Protein AF-A0A8J8JSD9-F1 (afdb_monomer)

pLDDT: mean 93.35, std 6.93, range [60.25, 98.94]

Secondary structure (DSSP, 8-state):
-----STT-EEEEES-EE-S-----TTS-SSS---SEE--S--SSEEEEES-EEE--SSEEEE--S-SSEEEEES-EEES-SSEEEEE-TT-EEES-EEE-STTS--SS--EEEEE-STT-EEEEEEEEETT-SS-SEEE-TT-TT-EEEEEEEEE-TT--S-SEEEE--S------EEEEEEEEEE----SS-SEEEESS-EEEEEEEEE-TTS-SEEESS--EEEEEEE-

Mean predicted aligned error: 3.93 Å

Radius of gyration: 16.69 Å; Cα contacts (8 Å, |Δi|>4): 791; chains: 1; bounding box: 47×37×49 Å

Structure (mmCIF, N/CA/C/O backbone):
data_AF-A0A8J8JSD9-F1
#
_entry.id   AF-A0A8J8JSD9-F1
#
loop_
_atom_site.group_PDB
_atom_site.id
_atom_site.type_symbol
_atom_site.label_atom_id
_atom_site.label_alt_id
_atom_site.label_comp_id
_atom_site.label_asym_id
_atom_site.label_entity_id
_atom_site.label_seq_id
_atom_site.pdbx_PDB_ins_code
_atom_site.Cartn_x
_atom_site.Cartn_y
_atom_site.Cartn_z
_atom_site.occupancy
_atom_site.B_iso_or_equiv
_atom_site.auth_seq_id
_atom_site.auth_comp_id
_atom_site.auth_asym_id
_atom_site.auth_atom_id
_atom_site.pdbx_PDB_model_num
ATOM 1 N N . MET A 1 1 ? 14.934 -2.900 -12.147 1.00 85.81 1 MET A N 1
ATOM 2 C CA . MET A 1 1 ? 14.605 -1.579 -12.731 1.00 85.81 1 MET A CA 1
ATOM 3 C C . MET A 1 1 ? 14.118 -1.766 -14.159 1.00 85.81 1 MET A C 1
ATOM 5 O O . MET A 1 1 ? 14.796 -2.455 -14.914 1.00 85.81 1 MET A O 1
ATOM 9 N N . ILE A 1 2 ? 12.979 -1.171 -14.518 1.00 88.94 2 ILE A N 1
ATOM 10 C CA . ILE A 1 2 ? 12.401 -1.183 -15.871 1.00 88.94 2 ILE A CA 1
ATOM 11 C C . ILE A 1 2 ? 12.108 0.258 -16.292 1.00 88.94 2 ILE A C 1
ATOM 13 O O . ILE A 1 2 ? 11.547 1.021 -15.516 1.00 88.94 2 ILE A O 1
ATOM 17 N N . ASN A 1 3 ? 12.486 0.628 -17.517 1.00 89.94 3 ASN A N 1
ATOM 18 C CA . ASN A 1 3 ? 12.198 1.941 -18.092 1.00 89.94 3 ASN A CA 1
ATOM 19 C C . ASN A 1 3 ? 11.692 1.780 -19.533 1.00 89.94 3 ASN A C 1
ATOM 21 O O . ASN A 1 3 ? 12.482 1.621 -20.470 1.00 89.94 3 ASN A O 1
ATOM 25 N N . THR A 1 4 ? 10.370 1.830 -19.696 1.00 91.75 4 THR A N 1
ATOM 26 C CA . THR A 1 4 ? 9.688 1.770 -20.995 1.00 91.75 4 THR A CA 1
ATOM 27 C C . THR A 1 4 ? 9.546 3.173 -21.576 1.00 91.75 4 THR A C 1
ATOM 29 O O . THR A 1 4 ? 8.631 3.924 -21.246 1.00 91.75 4 THR A O 1
ATOM 32 N N . ARG A 1 5 ? 10.504 3.551 -22.425 1.00 91.50 5 ARG A N 1
ATOM 33 C CA . ARG A 1 5 ? 10.640 4.929 -22.933 1.00 91.50 5 ARG A CA 1
ATOM 34 C C . ARG A 1 5 ? 9.687 5.303 -24.059 1.00 91.50 5 ARG A C 1
ATOM 36 O O . ARG A 1 5 ? 9.453 6.485 -24.260 1.00 91.50 5 ARG A O 1
ATOM 43 N N . ASP A 1 6 ? 9.227 4.330 -24.837 1.00 93.88 6 ASP A N 1
ATOM 44 C CA . ASP A 1 6 ? 8.287 4.583 -25.927 1.00 93.88 6 ASP A CA 1
ATOM 45 C C . ASP A 1 6 ? 6.860 4.597 -25.348 1.00 93.88 6 ASP A C 1
ATOM 47 O O . ASP A 1 6 ? 6.466 3.587 -24.759 1.00 93.88 6 ASP A O 1
ATOM 51 N N . PRO A 1 7 ? 6.082 5.690 -25.505 1.00 94.50 7 PRO A N 1
ATOM 52 C CA . PRO A 1 7 ? 4.716 5.792 -24.980 1.00 94.50 7 PRO A CA 1
ATOM 53 C C . PRO A 1 7 ? 3.756 4.703 -25.468 1.00 94.50 7 PRO A C 1
ATOM 55 O O . PRO A 1 7 ? 2.737 4.444 -24.839 1.00 94.50 7 PRO A O 1
ATOM 58 N N . SER A 1 8 ? 4.053 4.078 -26.609 1.00 94.94 8 SER A N 1
ATOM 59 C CA . SER A 1 8 ? 3.249 2.995 -27.181 1.00 94.94 8 SER A CA 1
ATOM 60 C C . SER A 1 8 ? 3.754 1.598 -26.815 1.00 94.94 8 SER A C 1
ATOM 62 O O . SER A 1 8 ? 3.100 0.603 -27.137 1.00 94.94 8 SER A O 1
ATOM 64 N N . ALA A 1 9 ? 4.921 1.503 -26.173 1.00 96.50 9 ALA A N 1
ATOM 65 C CA . ALA A 1 9 ? 5.509 0.227 -25.810 1.00 96.50 9 ALA A CA 1
ATOM 66 C C . ALA A 1 9 ? 4.914 -0.329 -24.516 1.00 96.50 9 ALA A C 1
ATOM 68 O O . ALA A 1 9 ? 4.529 0.394 -23.597 1.00 96.50 9 ALA A O 1
ATOM 69 N N . LEU A 1 10 ? 4.913 -1.658 -24.456 1.00 96.81 10 LEU A N 1
ATOM 70 C CA . LEU A 1 10 ? 4.510 -2.437 -23.301 1.00 96.81 10 LEU A CA 1
ATOM 71 C C . LEU A 1 10 ? 5.680 -3.322 -22.874 1.00 96.81 10 LEU A C 1
ATOM 73 O O . LEU A 1 10 ? 6.182 -4.118 -23.672 1.00 96.81 10 LEU A O 1
ATOM 77 N N . SER A 1 11 ? 6.080 -3.210 -21.612 1.00 96.56 11 SER A N 1
ATOM 78 C CA . SER A 1 11 ? 7.004 -4.142 -20.968 1.00 96.56 11 SER A CA 1
ATOM 79 C C . SER A 1 11 ? 6.228 -5.080 -20.058 1.00 96.56 11 SER A C 1
ATOM 81 O O . SER A 1 11 ? 5.554 -4.638 -19.133 1.00 96.56 11 SER A O 1
ATOM 83 N N . LEU A 1 12 ? 6.349 -6.383 -20.303 1.00 97.50 12 LEU A N 1
ATOM 84 C CA . LEU A 1 12 ? 5.781 -7.418 -19.445 1.00 97.50 12 LEU A CA 1
ATOM 85 C C . LEU A 1 12 ? 6.896 -8.095 -18.647 1.00 97.50 12 LEU A C 1
ATOM 87 O O . LEU A 1 12 ? 7.799 -8.708 -19.218 1.00 97.50 12 LEU A O 1
ATOM 91 N N . ILE A 1 13 ? 6.791 -8.017 -17.328 1.00 97.50 13 ILE A N 1
ATOM 92 C CA . ILE A 1 13 ? 7.645 -8.688 -16.360 1.00 97.50 13 ILE A CA 1
ATOM 93 C C . ILE A 1 13 ? 6.756 -9.700 -15.661 1.00 97.50 13 ILE A C 1
ATOM 95 O O . ILE A 1 13 ? 5.793 -9.329 -14.998 1.00 97.50 13 ILE A O 1
ATOM 99 N N . ARG A 1 14 ? 7.048 -10.986 -15.848 1.00 97.94 14 ARG A N 1
ATOM 100 C CA . ARG A 1 14 ? 6.186 -12.052 -15.347 1.00 97.94 14 ARG A CA 1
ATOM 101 C C . ARG A 1 14 ? 6.978 -13.173 -14.700 1.00 97.94 14 ARG A C 1
ATOM 103 O O . ARG A 1 14 ? 8.006 -13.573 -15.242 1.00 97.94 14 ARG A O 1
ATOM 110 N N . ASN A 1 15 ? 6.455 -13.719 -13.601 1.00 97.75 15 ASN A N 1
ATOM 111 C CA . ASN A 1 15 ? 7.071 -14.814 -12.841 1.00 97.75 15 ASN A CA 1
ATOM 112 C C . ASN A 1 15 ? 8.492 -14.476 -12.345 1.00 97.75 15 ASN A C 1
ATOM 114 O O . ASN A 1 15 ? 9.371 -15.341 -12.325 1.00 97.75 15 ASN A O 1
ATOM 118 N N . LEU A 1 16 ? 8.739 -13.211 -11.998 1.00 97.50 16 LEU A N 1
ATOM 119 C CA . LEU A 1 16 ? 10.004 -12.785 -11.408 1.00 97.50 16 LEU A CA 1
ATOM 120 C C . LEU A 1 16 ? 9.987 -13.091 -9.907 1.00 97.50 16 LEU A C 1
ATOM 122 O O . LEU A 1 16 ? 9.093 -12.630 -9.206 1.00 97.50 16 LEU A O 1
ATOM 126 N N . GLY A 1 17 ? 10.978 -13.837 -9.422 1.00 97.88 17 GLY A N 1
ATOM 127 C CA . GLY A 1 17 ? 11.188 -14.076 -7.996 1.00 97.88 17 GLY A CA 1
ATOM 128 C C . GLY A 1 17 ? 12.456 -13.387 -7.511 1.00 97.88 17 GLY A C 1
ATOM 129 O O . GLY A 1 17 ? 13.531 -13.636 -8.054 1.00 97.88 17 GLY A O 1
ATOM 130 N N . LEU A 1 18 ? 12.316 -12.543 -6.495 1.00 96.62 18 LEU A N 1
ATOM 131 C CA . LEU A 1 18 ? 13.396 -11.845 -5.805 1.00 96.62 18 LEU A CA 1
ATOM 132 C C . LEU A 1 18 ? 13.275 -12.086 -4.287 1.00 96.62 18 LEU A C 1
ATOM 134 O O . LEU A 1 18 ? 12.846 -11.181 -3.568 1.00 96.62 18 LEU A O 1
ATOM 138 N N . PRO A 1 19 ? 13.564 -13.311 -3.807 1.00 94.31 19 PRO A N 1
ATOM 139 C CA . PRO A 1 19 ? 13.700 -13.568 -2.378 1.00 94.31 19 PRO A CA 1
ATOM 140 C C . PRO A 1 19 ? 15.025 -12.993 -1.853 1.00 94.31 19 PRO A C 1
ATOM 142 O O . PRO A 1 19 ? 15.982 -12.906 -2.626 1.00 94.31 19 PRO A O 1
ATOM 145 N N . ASP A 1 20 ? 15.095 -12.692 -0.552 1.00 89.88 20 ASP A N 1
ATOM 146 C CA . ASP A 1 20 ? 16.335 -12.308 0.153 1.00 89.88 20 ASP A CA 1
ATOM 147 C C . ASP A 1 20 ? 16.981 -11.016 -0.399 1.00 89.88 20 ASP A C 1
ATOM 149 O O . ASP A 1 20 ? 18.055 -11.033 -1.005 1.00 89.88 20 ASP A O 1
ATOM 153 N N . GLY A 1 21 ? 16.273 -9.889 -0.256 1.00 91.06 21 GLY A N 1
ATOM 154 C CA . GLY A 1 21 ? 16.625 -8.600 -0.861 1.00 91.06 21 GLY A CA 1
ATOM 155 C C . GLY A 1 21 ? 17.942 -7.979 -0.377 1.00 91.06 21 GLY A C 1
ATOM 156 O O . GLY A 1 21 ? 18.949 -8.001 -1.089 1.00 91.06 21 GLY A O 1
ATOM 157 N N . GLU A 1 22 ? 17.935 -7.329 0.788 1.00 90.00 22 GLU A N 1
ATOM 158 C CA . GLU A 1 22 ? 19.116 -6.669 1.359 1.00 90.00 22 GLU A CA 1
ATOM 159 C C . GLU A 1 22 ? 19.138 -6.760 2.888 1.00 90.00 22 GLU A C 1
ATOM 161 O O . GLU A 1 22 ? 18.121 -6.649 3.567 1.00 90.00 22 GLU A O 1
ATOM 166 N N . VAL A 1 23 ? 20.343 -6.883 3.447 1.00 86.81 23 VAL A N 1
ATOM 167 C CA . VAL A 1 23 ? 20.575 -6.737 4.886 1.00 86.81 23 VAL A CA 1
ATOM 168 C C . VAL A 1 23 ? 20.804 -5.263 5.209 1.00 86.81 23 VAL A C 1
ATOM 170 O O . VAL A 1 23 ? 21.771 -4.665 4.736 1.00 86.81 23 VAL A O 1
ATOM 173 N N . ALA A 1 24 ? 19.937 -4.686 6.038 1.00 83.88 24 ALA A N 1
ATOM 174 C CA . ALA A 1 24 ? 20.030 -3.282 6.420 1.00 83.88 24 ALA A CA 1
ATOM 175 C C . ALA A 1 24 ? 21.306 -2.969 7.223 1.00 83.88 24 ALA A C 1
ATOM 177 O O . ALA A 1 24 ? 21.643 -3.652 8.192 1.00 83.88 24 ALA A O 1
ATOM 178 N N . ASP A 1 25 ? 21.974 -1.870 6.867 1.00 85.50 25 ASP A N 1
ATOM 179 C CA . ASP A 1 25 ? 22.991 -1.227 7.700 1.00 85.50 25 ASP A CA 1
ATOM 180 C C . ASP A 1 25 ? 22.343 -0.077 8.475 1.00 85.50 25 ASP A C 1
ATOM 182 O O . ASP A 1 25 ? 22.103 0.994 7.921 1.00 85.50 25 ASP A O 1
ATOM 186 N N . SER A 1 26 ? 22.109 -0.279 9.776 1.00 84.94 26 SER A N 1
ATOM 187 C CA . SER A 1 26 ? 21.463 0.706 10.656 1.00 84.94 26 SER A CA 1
ATOM 188 C C . SER A 1 26 ? 22.215 2.041 10.784 1.00 84.94 26 SER A C 1
ATOM 190 O O . SER A 1 26 ? 21.701 2.979 11.391 1.00 84.94 26 SER A O 1
ATOM 192 N N . SER A 1 27 ? 23.451 2.134 10.278 1.00 87.12 27 SER A N 1
ATOM 193 C CA . SER A 1 27 ? 24.209 3.389 10.222 1.00 87.12 27 SER A CA 1
ATOM 194 C C . SER A 1 27 ? 23.882 4.259 9.000 1.00 87.12 27 SER A C 1
ATOM 196 O O . SER A 1 27 ? 24.279 5.426 8.965 1.00 87.12 27 SER A O 1
ATOM 198 N N . GLN A 1 28 ? 23.151 3.722 8.019 1.00 86.69 28 GLN A N 1
ATOM 199 C CA . GLN A 1 28 ? 22.735 4.421 6.803 1.00 86.69 28 GLN A CA 1
ATOM 200 C C . GLN A 1 28 ? 21.368 5.113 6.976 1.00 86.69 28 GLN A C 1
ATOM 202 O O . GLN A 1 28 ? 20.590 4.774 7.875 1.00 86.69 28 GLN A O 1
ATOM 207 N N . PRO A 1 29 ? 21.058 6.140 6.162 1.00 84.50 29 PRO A N 1
ATOM 208 C CA . PRO A 1 29 ? 19.725 6.739 6.140 1.00 84.50 29 PRO A CA 1
ATOM 209 C C . PRO A 1 29 ? 18.685 5.759 5.586 1.00 84.50 29 PRO A C 1
ATOM 211 O O . PRO A 1 29 ? 19.011 4.924 4.764 1.00 84.50 29 PRO A O 1
ATOM 214 N N . SER A 1 30 ? 17.408 5.937 5.927 1.00 75.81 30 SER A N 1
ATOM 215 C CA . SER A 1 30 ? 16.305 5.049 5.514 1.00 75.81 30 SER A CA 1
ATOM 216 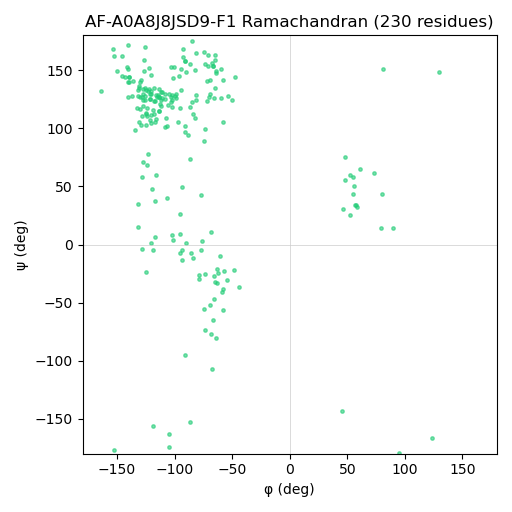C C . SER A 1 30 ? 15.947 5.070 4.014 1.00 75.81 30 SER A C 1
ATOM 218 O O . SER A 1 30 ? 14.872 4.610 3.635 1.00 75.81 30 SER A O 1
ATOM 220 N N . VAL A 1 31 ? 16.764 5.688 3.158 1.00 79.69 31 VAL A N 1
ATOM 221 C CA . VAL A 1 31 ? 16.527 5.853 1.715 1.00 79.69 31 VAL A CA 1
ATOM 222 C C . VAL A 1 31 ? 17.826 5.657 0.946 1.00 79.69 31 VAL A C 1
ATOM 224 O O . VAL A 1 31 ? 18.900 5.990 1.445 1.00 79.69 31 VAL A O 1
ATOM 227 N N . GLY A 1 32 ? 17.721 5.196 -0.301 1.00 83.25 32 GLY A N 1
ATOM 228 C CA . GLY A 1 32 ? 18.893 4.920 -1.144 1.00 83.25 32 GLY A CA 1
ATOM 229 C C . GLY A 1 32 ? 19.415 3.490 -1.004 1.00 83.25 32 GLY A C 1
ATOM 230 O O . GLY A 1 32 ? 20.519 3.197 -1.460 1.00 83.25 32 GLY A O 1
ATOM 231 N N . HIS A 1 33 ? 18.607 2.623 -0.399 1.00 90.31 33 HIS A N 1
ATOM 232 C CA . HIS A 1 33 ? 18.821 1.186 -0.349 1.00 90.31 33 HIS A CA 1
ATOM 233 C C . HIS A 1 33 ? 18.264 0.504 -1.605 1.00 90.31 33 HIS A C 1
ATOM 235 O O . HIS A 1 33 ? 17.660 1.135 -2.481 1.00 90.31 33 HIS A O 1
ATOM 241 N N . SER A 1 34 ? 18.495 -0.798 -1.722 1.00 91.56 34 SER A N 1
ATOM 242 C CA . SER A 1 34 ? 17.981 -1.600 -2.822 1.00 91.56 34 SER A CA 1
ATOM 243 C C . SER A 1 34 ? 16.452 -1.659 -2.829 1.00 91.56 34 SER A C 1
ATOM 245 O O . SER A 1 34 ? 15.765 -1.631 -1.805 1.00 91.56 34 SER A O 1
ATOM 247 N N . ILE A 1 35 ? 15.926 -1.750 -4.047 1.00 94.19 35 ILE A N 1
ATOM 248 C CA . ILE A 1 35 ? 14.508 -1.897 -4.353 1.00 94.19 35 ILE A CA 1
ATOM 249 C C . ILE A 1 35 ? 14.375 -3.133 -5.238 1.00 94.19 35 ILE A C 1
ATOM 251 O O . ILE A 1 35 ? 15.130 -3.258 -6.208 1.00 94.19 35 ILE A O 1
ATOM 255 N N . GLY A 1 36 ? 13.408 -4.006 -4.957 1.00 93.88 36 GLY A N 1
ATOM 256 C CA . GLY A 1 36 ? 13.227 -5.236 -5.730 1.00 93.88 36 GLY A CA 1
ATOM 257 C C . GLY A 1 36 ? 12.796 -4.952 -7.168 1.00 93.88 36 GLY A C 1
ATOM 258 O O . GLY A 1 36 ? 13.536 -5.167 -8.132 1.00 93.88 36 GLY A O 1
ATOM 259 N N . CYS A 1 37 ? 11.602 -4.393 -7.326 1.00 95.06 37 CYS A N 1
ATOM 260 C CA . CYS A 1 37 ? 11.055 -3.945 -8.600 1.00 95.06 37 CYS A CA 1
ATOM 261 C C . CYS A 1 37 ? 10.886 -2.428 -8.587 1.00 95.06 37 CYS A C 1
ATOM 263 O O . CYS A 1 37 ? 10.272 -1.871 -7.685 1.00 95.06 37 CYS A O 1
ATOM 265 N N . SER A 1 38 ? 11.416 -1.755 -9.609 1.00 93.81 38 SER A N 1
ATOM 266 C CA . SER A 1 38 ? 11.358 -0.296 -9.709 1.00 93.81 38 SER A CA 1
ATOM 267 C C . SER A 1 38 ? 11.092 0.172 -11.136 1.00 93.81 38 SER A C 1
ATOM 269 O O . SER A 1 38 ? 11.692 -0.377 -12.072 1.00 93.81 38 SER A O 1
ATOM 271 N N . ALA A 1 39 ? 10.249 1.198 -11.268 1.00 90.38 39 ALA A N 1
ATOM 272 C CA . ALA A 1 39 ? 9.982 1.964 -12.488 1.00 90.38 39 ALA A CA 1
ATOM 273 C C . ALA A 1 39 ? 10.617 3.376 -12.448 1.00 90.38 39 ALA A C 1
ATOM 275 O O . ALA A 1 39 ? 10.008 4.359 -12.860 1.00 90.38 39 ALA A O 1
ATOM 276 N N . ASP A 1 40 ? 11.837 3.474 -11.915 1.00 84.56 40 ASP A N 1
ATOM 277 C CA . ASP A 1 40 ? 12.632 4.706 -11.789 1.00 84.56 40 ASP A CA 1
ATOM 278 C C . ASP A 1 40 ? 14.011 4.472 -12.436 1.00 84.56 40 ASP A C 1
ATOM 280 O O . ASP A 1 40 ? 14.624 3.457 -12.098 1.00 84.56 40 ASP A O 1
ATOM 284 N N . PRO A 1 41 ? 14.537 5.303 -13.369 1.00 85.62 41 PRO A N 1
ATOM 285 C CA . PRO A 1 41 ? 14.068 6.626 -13.801 1.00 85.62 41 PRO A CA 1
ATOM 286 C C . PRO A 1 41 ? 12.698 6.619 -14.495 1.00 85.62 41 PRO A C 1
ATOM 288 O O . PRO A 1 41 ? 12.342 5.580 -15.058 1.00 85.62 41 PRO A O 1
ATOM 291 N N . PRO A 1 42 ? 11.991 7.774 -14.527 1.00 89.00 42 PRO A N 1
ATOM 292 C CA . PRO A 1 42 ? 10.659 7.903 -15.112 1.00 89.00 42 PRO A CA 1
ATOM 293 C C . PRO A 1 42 ? 10.527 7.275 -16.503 1.00 89.00 42 PRO A C 1
ATOM 295 O O . PRO A 1 42 ? 11.454 7.342 -17.325 1.00 89.00 42 PRO A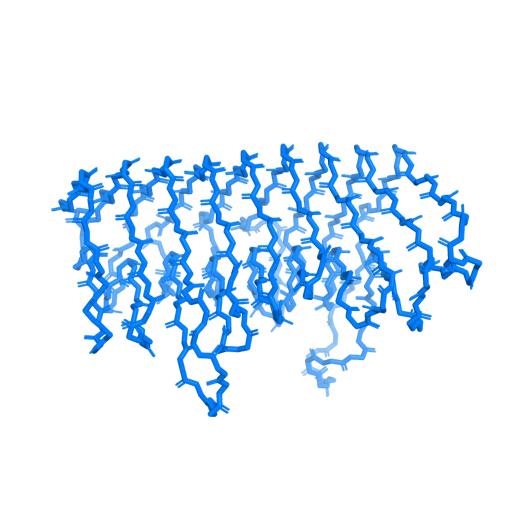 O 1
ATOM 298 N N . HIS A 1 43 ? 9.356 6.703 -16.777 1.00 91.44 43 HIS A N 1
ATOM 299 C CA . HIS A 1 43 ? 9.007 6.058 -18.044 1.00 91.44 43 HIS A CA 1
ATOM 300 C C . HIS A 1 43 ? 7.711 6.640 -18.645 1.00 91.44 43 HIS A C 1
ATOM 302 O O . HIS A 1 43 ? 7.046 7.461 -18.011 1.00 91.44 43 HIS A O 1
ATOM 308 N N . GLN A 1 44 ? 7.399 6.277 -19.894 1.00 94.50 44 GLN A N 1
ATOM 309 C CA . GLN A 1 44 ? 6.268 6.837 -20.657 1.00 94.50 44 GLN A CA 1
ATOM 310 C C . GLN A 1 44 ? 5.286 5.786 -21.185 1.00 94.50 44 GLN A C 1
ATOM 312 O O . GLN A 1 44 ? 4.152 6.135 -21.499 1.00 94.50 44 GLN A O 1
ATOM 317 N N . GLY A 1 45 ? 5.727 4.536 -21.350 1.00 94.50 45 GLY A N 1
ATOM 318 C CA . GLY A 1 45 ? 4.882 3.445 -21.834 1.00 94.50 45 GLY A CA 1
ATOM 319 C C . GLY A 1 45 ? 4.118 2.750 -20.711 1.00 94.50 45 GLY A C 1
ATOM 320 O O . GLY A 1 45 ? 3.842 3.336 -19.668 1.00 94.50 45 GLY A O 1
ATOM 321 N N . ILE A 1 46 ? 3.792 1.477 -20.925 1.00 96.06 46 ILE A N 1
ATOM 322 C CA . ILE A 1 46 ? 3.094 0.649 -19.938 1.00 96.06 46 ILE A CA 1
ATOM 323 C C . ILE A 1 46 ? 4.041 -0.434 -19.433 1.00 96.06 46 ILE A C 1
ATOM 325 O O . ILE A 1 46 ? 4.662 -1.153 -20.220 1.00 96.06 46 ILE A O 1
ATOM 329 N N . ASN A 1 47 ? 4.119 -0.594 -18.119 1.00 96.69 47 ASN A N 1
ATOM 330 C CA . ASN A 1 47 ? 4.791 -1.723 -17.492 1.00 96.69 47 ASN A CA 1
ATOM 331 C C . ASN A 1 47 ? 3.769 -2.602 -16.774 1.00 96.69 47 ASN A C 1
ATOM 333 O O . ASN A 1 47 ? 2.937 -2.102 -16.019 1.00 96.69 47 ASN A O 1
ATOM 337 N N . ILE A 1 48 ? 3.864 -3.912 -16.972 1.00 97.69 48 ILE A N 1
ATOM 338 C CA . ILE A 1 48 ? 3.049 -4.904 -16.273 1.00 97.69 48 ILE A CA 1
ATOM 339 C C . ILE A 1 48 ? 3.978 -5.806 -15.457 1.00 97.69 48 ILE A C 1
ATOM 341 O O . ILE A 1 48 ? 4.872 -6.436 -16.026 1.00 97.69 48 ILE A O 1
ATOM 345 N N . TRP A 1 49 ? 3.748 -5.888 -14.147 1.00 97.94 49 TRP A N 1
ATOM 346 C CA . TRP A 1 49 ? 4.384 -6.831 -13.224 1.00 97.94 49 TRP A CA 1
ATOM 347 C C . TRP A 1 49 ? 3.359 -7.861 -12.798 1.00 97.94 49 TRP A C 1
ATOM 349 O O . TRP A 1 49 ? 2.528 -7.587 -11.944 1.00 97.94 49 TRP A O 1
ATOM 359 N N . ASP A 1 50 ? 3.416 -9.040 -13.394 1.00 98.62 50 ASP A N 1
ATOM 360 C CA . ASP A 1 50 ? 2.413 -10.075 -13.190 1.00 98.62 50 ASP A CA 1
ATOM 361 C C . ASP A 1 50 ? 3.031 -11.308 -12.523 1.00 98.62 50 ASP A C 1
ATOM 363 O O . ASP A 1 50 ? 4.024 -11.858 -13.008 1.00 98.62 50 ASP A O 1
ATOM 367 N N . ARG A 1 51 ? 2.432 -11.791 -11.431 1.00 98.56 51 ARG A N 1
ATOM 368 C CA . ARG A 1 51 ? 2.932 -12.962 -10.681 1.00 98.56 51 ARG A CA 1
ATOM 369 C C . ARG A 1 51 ? 4.387 -12.802 -10.234 1.00 98.56 51 ARG A C 1
ATOM 371 O O . ARG A 1 51 ? 5.195 -13.720 -10.385 1.00 98.56 51 ARG A O 1
ATOM 378 N N . CYS A 1 52 ? 4.744 -11.626 -9.734 1.00 98.56 52 CYS A N 1
ATOM 379 C CA . CYS A 1 52 ? 6.062 -11.374 -9.166 1.00 98.56 52 CYS A CA 1
ATOM 380 C C . CYS A 1 52 ? 6.071 -11.686 -7.664 1.00 98.56 52 CYS A C 1
ATOM 382 O O . CYS A 1 52 ? 5.064 -11.507 -6.985 1.00 98.56 52 CYS A O 1
ATOM 384 N N . TYR A 1 53 ? 7.216 -12.128 -7.152 1.00 98.62 53 TYR A N 1
ATOM 385 C CA . TYR A 1 53 ? 7.476 -12.327 -5.729 1.00 98.62 53 TYR A CA 1
ATOM 386 C C . TYR A 1 53 ? 8.675 -11.472 -5.319 1.00 98.62 53 TYR A C 1
ATOM 388 O O . TYR A 1 53 ? 9.731 -11.580 -5.948 1.00 98.62 53 TYR A O 1
ATOM 396 N N . VAL A 1 54 ? 8.523 -10.628 -4.300 1.00 97.75 54 VAL A N 1
ATOM 397 C CA . VAL A 1 54 ? 9.586 -9.734 -3.811 1.00 97.75 54 VAL A CA 1
ATOM 398 C C . VAL A 1 54 ? 9.612 -9.740 -2.288 1.00 97.75 54 VAL A C 1
ATOM 400 O O . VAL A 1 54 ? 8.582 -9.499 -1.665 1.00 97.75 54 VAL A O 1
ATOM 403 N N . GLU A 1 55 ? 10.776 -9.979 -1.691 1.00 96.38 55 GLU A N 1
ATOM 404 C CA . GLU A 1 55 ? 10.912 -10.137 -0.240 1.00 96.38 55 GLU A CA 1
ATOM 405 C C . GLU A 1 55 ? 12.175 -9.460 0.303 1.00 96.38 55 GLU A C 1
ATOM 407 O O . GLU A 1 55 ? 13.216 -9.461 -0.354 1.00 96.38 55 GLU A O 1
ATOM 412 N N . ASP A 1 56 ? 12.075 -8.890 1.507 1.00 94.06 56 ASP A N 1
ATOM 413 C CA . ASP A 1 56 ? 13.205 -8.410 2.321 1.00 94.06 56 ASP A CA 1
ATOM 414 C C . ASP A 1 56 ? 14.105 -7.349 1.665 1.00 94.06 56 ASP A C 1
ATOM 416 O O . ASP A 1 56 ? 15.300 -7.247 1.938 1.00 94.06 56 ASP A O 1
ATOM 420 N N . TYR A 1 57 ? 13.537 -6.498 0.812 1.00 94.06 57 TYR A N 1
ATOM 421 C CA . TYR A 1 57 ? 14.235 -5.307 0.326 1.00 94.06 57 TYR A CA 1
ATOM 422 C C . TYR A 1 57 ? 14.154 -4.171 1.346 1.00 94.06 57 TYR A C 1
ATOM 424 O O . TYR A 1 57 ? 13.065 -3.788 1.773 1.00 94.06 57 TYR A O 1
ATOM 432 N N . VAL A 1 58 ? 15.304 -3.585 1.692 1.00 92.56 58 VAL A N 1
ATOM 433 C CA . VAL A 1 58 ? 15.416 -2.545 2.733 1.00 92.56 58 VAL A CA 1
ATOM 434 C C . VAL A 1 58 ? 14.682 -1.254 2.365 1.00 92.56 58 VAL A C 1
ATOM 436 O O . VAL A 1 58 ? 14.163 -0.582 3.256 1.00 92.56 58 VAL A O 1
ATOM 439 N N . ASP A 1 59 ? 14.604 -0.901 1.076 1.00 92.25 59 ASP A N 1
ATOM 440 C CA . ASP A 1 59 ? 13.781 0.224 0.624 1.00 92.25 59 ASP A CA 1
ATOM 441 C C . ASP A 1 59 ? 12.368 -0.254 0.249 1.00 92.25 59 ASP A C 1
ATOM 443 O O . ASP A 1 59 ? 11.515 -0.380 1.118 1.00 92.25 59 ASP A O 1
ATOM 447 N N . ASN A 1 60 ? 12.082 -0.544 -1.022 1.00 94.00 60 ASN A N 1
ATOM 448 C CA . ASN A 1 60 ? 10.735 -0.932 -1.454 1.00 94.00 60 ASN A CA 1
ATOM 449 C C . ASN A 1 60 ? 10.732 -2.307 -2.129 1.00 94.00 60 ASN A C 1
ATOM 451 O O . ASN A 1 60 ? 11.700 -2.689 -2.788 1.00 94.00 60 ASN A O 1
ATOM 455 N N . GLY A 1 61 ? 9.598 -3.000 -2.043 1.00 95.88 61 GLY A N 1
ATOM 456 C CA . GLY A 1 61 ? 9.345 -4.215 -2.808 1.00 95.88 61 GLY A CA 1
ATOM 457 C C . GLY A 1 61 ? 9.079 -3.874 -4.267 1.00 95.88 61 GLY A C 1
ATOM 458 O O . GLY A 1 61 ? 9.934 -4.054 -5.131 1.00 95.88 61 GLY A O 1
ATOM 459 N N . ILE A 1 62 ? 7.900 -3.319 -4.537 1.00 96.88 62 ILE A N 1
ATOM 460 C CA . ILE A 1 62 ? 7.474 -2.838 -5.850 1.00 96.88 62 ILE A CA 1
ATOM 461 C C . ILE A 1 62 ? 7.231 -1.329 -5.767 1.00 96.88 62 ILE A C 1
ATOM 463 O O . ILE A 1 62 ? 6.237 -0.849 -5.222 1.00 96.88 62 ILE A O 1
ATOM 467 N N . TYR A 1 63 ? 8.171 -0.576 -6.326 1.00 94.75 63 TYR A N 1
ATOM 468 C CA . TYR A 1 63 ? 8.165 0.876 -6.398 1.00 94.75 63 TYR A CA 1
ATOM 469 C C . TYR A 1 63 ? 7.853 1.332 -7.819 1.00 94.75 63 TYR A C 1
ATOM 471 O O . TYR A 1 63 ? 8.718 1.309 -8.695 1.00 94.75 63 TYR A O 1
ATOM 479 N N . VAL A 1 64 ? 6.620 1.756 -8.067 1.00 92.69 64 VAL A N 1
ATOM 480 C CA . VAL A 1 64 ? 6.195 2.132 -9.425 1.00 92.69 64 VAL A CA 1
ATOM 481 C C . VAL A 1 64 ? 5.807 3.599 -9.564 1.00 92.69 64 VAL A C 1
ATOM 483 O O . VAL A 1 64 ? 5.450 4.043 -10.644 1.00 92.69 64 VAL A O 1
ATOM 486 N N . ARG A 1 65 ? 6.010 4.390 -8.510 1.00 86.19 65 ARG A N 1
ATOM 487 C CA . ARG A 1 65 ? 5.788 5.840 -8.523 1.00 86.19 65 ARG A CA 1
ATOM 488 C C . ARG A 1 65 ? 6.751 6.570 -9.484 1.00 86.19 65 ARG A C 1
ATOM 490 O O . ARG A 1 65 ? 7.845 6.085 -9.761 1.00 86.19 65 ARG A O 1
ATOM 497 N N . ASN A 1 66 ? 6.403 7.820 -9.823 1.00 80.38 66 ASN A N 1
ATOM 498 C CA . ASN A 1 66 ? 7.260 8.822 -10.488 1.00 80.38 66 ASN A CA 1
ATOM 499 C C . ASN A 1 66 ? 7.398 8.654 -12.013 1.00 80.38 66 ASN A C 1
ATOM 501 O O . ASN A 1 66 ? 8.497 8.775 -12.547 1.00 80.38 66 ASN A O 1
ATOM 505 N N . SER A 1 67 ? 6.302 8.375 -12.720 1.00 84.62 67 SER A N 1
ATOM 506 C CA . SER A 1 67 ? 6.296 8.264 -14.185 1.00 84.62 67 SER A CA 1
ATOM 507 C C . SER A 1 67 ? 5.041 8.867 -14.811 1.00 84.62 67 SER A C 1
ATOM 509 O O . SER A 1 67 ? 3.997 8.914 -14.166 1.00 84.62 67 SER A O 1
ATOM 511 N N . ASP A 1 68 ? 5.170 9.327 -16.060 1.00 89.38 68 ASP A N 1
ATOM 512 C CA . ASP A 1 68 ? 4.028 9.724 -16.900 1.00 89.38 68 ASP A CA 1
ATOM 513 C C . ASP A 1 68 ? 3.330 8.489 -17.493 1.00 89.38 68 ASP A C 1
ATOM 515 O O . ASP A 1 68 ? 2.136 8.524 -17.780 1.00 89.38 68 ASP A O 1
ATOM 519 N N . GLY A 1 69 ? 4.097 7.413 -17.706 1.00 91.69 69 GLY A N 1
ATOM 520 C CA . GLY A 1 69 ? 3.593 6.111 -18.120 1.00 91.69 69 GLY A CA 1
ATOM 521 C C . GLY A 1 69 ? 2.896 5.356 -16.990 1.00 91.69 69 GLY A C 1
ATOM 522 O O . GLY A 1 69 ? 3.055 5.671 -15.811 1.00 91.69 69 GLY A O 1
ATOM 523 N N . GLU A 1 70 ? 2.158 4.316 -17.364 1.00 94.56 70 GLU A N 1
ATOM 524 C CA . GLU A 1 70 ? 1.320 3.539 -16.452 1.00 94.56 70 GLU A CA 1
ATOM 525 C C . GLU A 1 70 ? 2.028 2.279 -15.959 1.00 94.56 70 GLU A C 1
ATOM 527 O O . GLU A 1 70 ? 2.761 1.602 -16.692 1.00 94.56 70 GLU A O 1
ATOM 532 N N . ASN A 1 71 ? 1.754 1.924 -14.709 1.00 96.88 71 ASN A N 1
ATOM 533 C CA . ASN A 1 71 ? 2.249 0.707 -14.097 1.00 96.88 71 ASN A CA 1
ATOM 534 C C . ASN A 1 71 ? 1.093 -0.148 -13.594 1.00 96.88 71 ASN A C 1
ATOM 536 O O . ASN A 1 71 ? 0.212 0.345 -12.896 1.00 96.88 71 ASN A O 1
ATOM 540 N N . VAL A 1 72 ? 1.118 -1.438 -13.917 1.00 97.69 72 VAL A N 1
ATOM 541 C CA . VAL A 1 72 ? 0.094 -2.403 -13.509 1.00 97.69 72 VAL A CA 1
ATOM 542 C C . VAL A 1 72 ? 0.766 -3.567 -12.790 1.00 97.69 72 VAL A C 1
ATOM 544 O O . VAL A 1 72 ? 1.521 -4.328 -13.392 1.00 97.69 72 VAL A O 1
ATOM 547 N N . VAL A 1 73 ? 0.515 -3.697 -11.492 1.00 98.62 73 VAL A N 1
ATOM 548 C CA . VAL A 1 73 ? 1.008 -4.791 -10.650 1.00 98.62 73 VAL A CA 1
ATOM 549 C C . VAL A 1 73 ? -0.132 -5.780 -10.441 1.00 98.62 73 VAL A C 1
ATOM 551 O O . VAL A 1 73 ? -1.158 -5.420 -9.882 1.00 98.62 73 VAL A O 1
ATOM 554 N N . GLU A 1 74 ? 0.027 -7.017 -10.891 1.00 98.56 74 GLU A N 1
ATOM 555 C CA . GLU A 1 74 ? -1.028 -8.029 -10.900 1.00 98.56 74 GLU A CA 1
ATOM 556 C C . GLU A 1 74 ? -0.558 -9.338 -10.269 1.00 98.56 74 GLU A C 1
ATOM 558 O O . GLU A 1 74 ? 0.583 -9.766 -10.480 1.00 98.56 74 GLU A O 1
ATOM 563 N N . HIS A 1 75 ? -1.436 -10.005 -9.515 1.00 98.75 75 HIS A N 1
ATOM 564 C CA . HIS A 1 75 ? -1.208 -11.357 -8.979 1.00 98.75 75 HIS A CA 1
ATOM 565 C C . HIS A 1 75 ? 0.117 -11.517 -8.214 1.00 98.75 75 HIS A C 1
ATOM 567 O O . HIS A 1 75 ? 0.702 -12.603 -8.201 1.00 98.75 75 HIS A O 1
ATOM 573 N N . SER A 1 76 ? 0.652 -10.424 -7.670 1.00 98.75 76 SER A N 1
ATOM 574 C CA . SER A 1 76 ? 2.008 -10.371 -7.131 1.00 98.75 76 SER A CA 1
ATOM 575 C C . SER A 1 76 ? 1.993 -10.429 -5.612 1.00 98.75 76 SER A C 1
ATOM 577 O O . SER A 1 76 ? 1.022 -10.035 -4.967 1.00 98.75 76 SER A O 1
ATOM 579 N N . ILE A 1 77 ? 3.085 -10.934 -5.051 1.00 98.75 77 ILE A N 1
ATOM 580 C CA . ILE A 1 77 ? 3.271 -11.096 -3.615 1.00 98.75 77 ILE A CA 1
ATOM 581 C C . ILE A 1 77 ? 4.491 -10.288 -3.192 1.00 98.75 77 ILE A C 1
ATOM 583 O O . ILE A 1 77 ? 5.569 -10.412 -3.779 1.00 98.75 77 ILE A O 1
ATOM 587 N N . THR A 1 78 ? 4.322 -9.469 -2.164 1.00 98.19 78 THR A N 1
ATOM 588 C CA . THR A 1 78 ? 5.411 -8.705 -1.549 1.00 98.19 78 THR A CA 1
ATOM 589 C C . THR A 1 78 ? 5.464 -8.993 -0.060 1.00 98.19 78 THR A C 1
ATOM 591 O O . THR A 1 78 ? 4.423 -8.969 0.600 1.00 98.19 78 THR A O 1
ATOM 594 N N . VAL A 1 79 ? 6.656 -9.269 0.454 1.00 97.19 79 VAL A N 1
ATOM 595 C CA . VAL A 1 79 ? 6.867 -9.721 1.830 1.00 97.19 79 VAL A CA 1
ATOM 596 C C . VAL A 1 79 ? 7.911 -8.836 2.498 1.00 97.19 79 VAL A C 1
ATOM 598 O O . VAL A 1 79 ? 9.012 -8.664 1.980 1.00 97.19 79 VAL A O 1
ATOM 601 N N . ASN A 1 80 ? 7.554 -8.248 3.636 1.00 94.81 80 ASN A N 1
ATOM 602 C CA . ASN A 1 80 ? 8.458 -7.571 4.566 1.00 94.81 80 ASN A CA 1
ATOM 603 C C . ASN A 1 80 ? 9.485 -6.596 3.960 1.00 94.81 80 ASN A C 1
ATOM 605 O O . ASN A 1 80 ? 10.555 -6.367 4.522 1.00 94.81 80 ASN A O 1
ATOM 609 N N . CYS A 1 81 ? 9.154 -5.946 2.847 1.00 94.06 81 CYS A N 1
ATOM 610 C CA . CYS A 1 81 ? 9.987 -4.861 2.339 1.00 94.06 81 CYS A CA 1
ATOM 611 C C . CYS A 1 81 ? 9.866 -3.627 3.255 1.00 94.06 81 CYS A C 1
ATOM 613 O O . CYS A 1 81 ? 8.850 -3.459 3.933 1.00 94.06 81 CYS A O 1
ATOM 615 N N . GLY A 1 82 ? 10.896 -2.778 3.282 1.00 91.38 82 GLY A N 1
ATOM 616 C CA . GLY A 1 82 ? 11.030 -1.640 4.197 1.00 91.38 82 GLY A CA 1
ATOM 617 C C . GLY A 1 82 ? 10.019 -0.512 3.963 1.00 91.38 82 GLY A C 1
ATOM 618 O O . GLY A 1 82 ? 8.848 -0.641 4.307 1.00 91.38 82 GLY A O 1
ATOM 619 N N . ASN A 1 83 ? 10.455 0.625 3.409 1.00 89.56 83 ASN A N 1
ATOM 620 C CA . ASN A 1 83 ? 9.645 1.828 3.152 1.00 89.56 83 ASN A CA 1
ATOM 621 C C . ASN A 1 83 ? 8.256 1.559 2.537 1.00 89.56 83 ASN A C 1
ATOM 623 O O . ASN A 1 83 ? 7.299 2.273 2.861 1.00 89.56 83 ASN A O 1
ATOM 627 N N . GLY A 1 84 ? 8.136 0.575 1.649 1.00 93.19 84 GLY A N 1
ATOM 628 C CA . GLY A 1 84 ? 6.872 0.220 1.014 1.00 93.19 84 GLY A CA 1
ATOM 629 C C . GLY A 1 84 ? 6.917 -1.155 0.360 1.00 93.19 84 GLY A C 1
ATOM 630 O O . GLY A 1 84 ? 7.827 -1.433 -0.417 1.00 93.19 84 GLY A O 1
ATOM 631 N N . ASN A 1 85 ? 5.921 -2.003 0.604 1.00 97.00 85 ASN A N 1
ATOM 632 C CA . ASN A 1 85 ? 5.799 -3.268 -0.123 1.00 97.00 85 ASN A CA 1
ATOM 633 C C . ASN A 1 85 ? 5.302 -3.025 -1.547 1.00 97.00 85 ASN A C 1
ATOM 635 O O . ASN A 1 85 ? 6.008 -3.348 -2.500 1.00 97.00 85 ASN A O 1
ATOM 639 N N . ILE A 1 86 ? 4.162 -2.350 -1.699 1.00 98.12 86 ILE A N 1
ATOM 640 C CA . ILE A 1 86 ? 3.683 -1.843 -2.989 1.00 98.12 86 ILE A CA 1
ATOM 641 C C . ILE A 1 86 ? 3.448 -0.341 -2.862 1.00 98.12 86 ILE A C 1
ATOM 643 O O . ILE A 1 86 ? 2.599 0.103 -2.089 1.00 98.12 86 ILE A O 1
ATOM 647 N N . ARG A 1 87 ? 4.192 0.454 -3.636 1.00 96.38 87 ARG A N 1
ATOM 648 C CA . ARG A 1 87 ? 4.074 1.917 -3.660 1.00 96.38 87 ARG A CA 1
ATOM 649 C C . ARG A 1 87 ? 3.656 2.409 -5.040 1.00 96.38 87 ARG A C 1
ATOM 651 O O . ARG A 1 87 ? 4.439 2.338 -5.991 1.00 96.38 87 ARG A O 1
ATOM 658 N N . LEU A 1 88 ? 2.441 2.945 -5.104 1.00 96.81 88 LEU A N 1
ATOM 659 C CA . LEU A 1 88 ? 1.771 3.422 -6.313 1.00 96.81 88 LEU A CA 1
ATOM 660 C C . LEU A 1 88 ? 1.836 4.951 -6.421 1.00 96.81 88 LEU A C 1
ATOM 662 O O . LEU A 1 88 ? 1.751 5.659 -5.414 1.00 96.81 88 LEU A O 1
ATOM 666 N N . GLY A 1 89 ? 1.990 5.456 -7.641 1.00 93.94 89 GLY A N 1
ATOM 667 C CA . GLY A 1 89 ? 1.838 6.858 -8.015 1.00 93.94 89 GLY A CA 1
ATOM 668 C C . GLY A 1 89 ? 0.536 7.139 -8.777 1.00 93.94 89 GLY A C 1
ATOM 669 O O . GLY A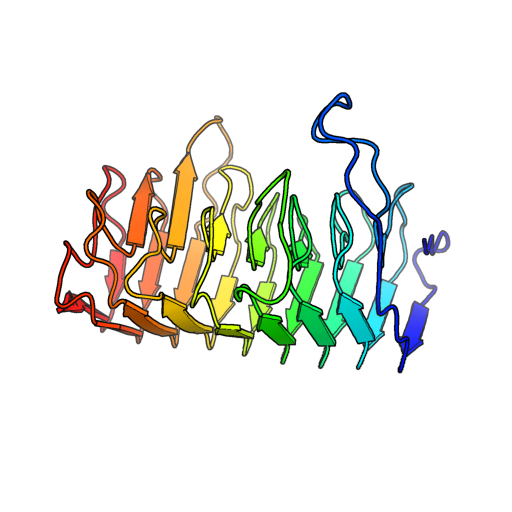 1 89 ? -0.403 6.348 -8.777 1.00 93.94 89 GLY A O 1
ATOM 670 N N . ALA A 1 90 ? 0.500 8.295 -9.445 1.00 90.94 90 ALA A N 1
ATOM 671 C CA . ALA A 1 90 ? -0.721 8.960 -9.909 1.00 90.94 90 ALA A CA 1
ATOM 672 C C . ALA A 1 90 ? -1.586 8.223 -10.939 1.00 90.94 90 ALA A C 1
ATOM 674 O O . ALA A 1 90 ? -2.762 8.565 -11.068 1.00 90.94 90 ALA A O 1
ATOM 675 N N . ALA A 1 91 ? -1.027 7.268 -11.675 1.00 89.56 91 ALA A N 1
ATOM 676 C CA . ALA A 1 91 ? -1.730 6.499 -12.703 1.00 89.56 91 ALA A CA 1
ATOM 677 C C . ALA A 1 91 ? -1.484 4.988 -12.556 1.00 89.56 91 ALA A C 1
ATOM 679 O O . ALA A 1 91 ? -1.746 4.215 -13.478 1.00 89.56 91 ALA A O 1
ATOM 680 N N . ASP A 1 92 ? -0.961 4.570 -11.401 1.00 96.69 92 ASP A N 1
ATOM 681 C CA . ASP A 1 92 ? -0.514 3.202 -11.184 1.00 96.69 92 ASP A CA 1
ATOM 682 C C . ASP A 1 92 ? -1.604 2.354 -10.535 1.00 96.69 92 ASP A C 1
ATOM 684 O O . ASP A 1 92 ? -2.450 2.844 -9.781 1.00 96.69 92 ASP A O 1
ATOM 688 N N . GLN A 1 93 ? -1.564 1.059 -10.828 1.00 98.00 93 GLN A N 1
ATOM 689 C CA . GLN A 1 93 ? -2.590 0.105 -10.439 1.00 98.00 93 GLN A CA 1
ATOM 690 C C . GLN A 1 93 ? -1.956 -1.116 -9.772 1.00 98.00 93 GLN A C 1
ATOM 692 O O . GLN A 1 93 ? -0.940 -1.630 -10.243 1.00 98.00 93 GLN A O 1
ATOM 697 N N . ALA A 1 94 ? -2.586 -1.613 -8.712 1.00 98.62 94 ALA A N 1
ATOM 698 C CA . ALA A 1 94 ? -2.330 -2.932 -8.147 1.00 98.62 94 ALA A CA 1
ATOM 699 C C . ALA A 1 94 ? -3.625 -3.751 -8.139 1.00 98.62 94 ALA A C 1
ATOM 701 O O . ALA A 1 94 ? -4.668 -3.240 -7.735 1.00 98.62 94 ALA A O 1
ATOM 702 N N . ARG A 1 95 ? -3.580 -5.010 -8.578 1.00 98.75 95 ARG A N 1
ATOM 703 C CA . ARG A 1 95 ? -4.745 -5.898 -8.602 1.00 98.75 95 ARG A CA 1
ATOM 704 C C . ARG A 1 95 ? -4.404 -7.319 -8.192 1.00 98.75 95 ARG A C 1
ATOM 706 O O . ARG A 1 95 ? -3.391 -7.859 -8.631 1.00 98.75 95 ARG A O 1
ATOM 713 N N . ASP A 1 96 ? -5.286 -7.946 -7.421 1.00 98.81 96 ASP A N 1
ATOM 714 C CA . ASP A 1 96 ? -5.158 -9.362 -7.050 1.00 98.81 96 ASP A CA 1
ATOM 715 C C . ASP A 1 96 ? -3.815 -9.656 -6.348 1.00 98.81 96 ASP A C 1
ATOM 717 O O . ASP A 1 96 ? -3.202 -10.704 -6.554 1.00 98.81 96 ASP A O 1
ATOM 721 N N . CYS A 1 97 ? -3.306 -8.695 -5.571 1.00 98.88 97 CYS A N 1
ATOM 722 C CA . CYS A 1 97 ? -2.000 -8.782 -4.919 1.00 98.88 97 CYS A CA 1
ATOM 723 C C . CYS A 1 97 ? -2.131 -9.175 -3.450 1.00 98.88 97 CYS A C 1
ATOM 725 O O . CYS A 1 97 ? -3.112 -8.840 -2.787 1.00 98.88 97 CYS A O 1
ATOM 727 N N . LYS A 1 98 ? -1.078 -9.811 -2.932 1.00 98.88 98 LYS A N 1
ATOM 728 C CA . LYS A 1 98 ? -0.946 -10.162 -1.519 1.00 98.88 98 LYS A CA 1
ATOM 729 C C . LYS A 1 98 ? 0.260 -9.472 -0.893 1.00 98.88 98 LYS A C 1
ATOM 731 O O . LYS A 1 98 ? 1.352 -9.477 -1.463 1.00 98.88 98 LYS A O 1
ATOM 736 N N . ILE A 1 99 ? 0.074 -8.902 0.290 1.00 98.75 99 ILE A N 1
ATOM 737 C CA . ILE A 1 99 ? 1.130 -8.238 1.055 1.00 98.75 99 ILE A CA 1
ATOM 738 C C . ILE A 1 99 ? 1.260 -8.926 2.412 1.00 98.75 99 ILE A C 1
ATOM 740 O O . ILE A 1 99 ? 0.267 -9.106 3.110 1.00 98.75 99 ILE A O 1
ATOM 744 N N . LEU A 1 100 ? 2.482 -9.303 2.783 1.00 97.56 100 LEU A N 1
ATOM 745 C CA . LEU A 1 100 ? 2.789 -9.919 4.073 1.00 97.56 100 LEU A CA 1
ATOM 746 C C . LEU A 1 100 ? 3.733 -9.010 4.868 1.00 97.56 100 LEU A C 1
ATOM 748 O O . LEU A 1 100 ? 4.803 -8.638 4.384 1.00 97.56 100 LEU A O 1
ATOM 752 N N . LEU A 1 101 ? 3.318 -8.638 6.076 1.00 95.50 101 LEU A N 1
ATOM 753 C CA . LEU A 1 101 ? 4.069 -7.842 7.046 1.00 95.50 101 LEU A CA 1
ATOM 754 C C . LEU A 1 101 ? 4.164 -8.630 8.359 1.00 95.50 101 LEU A C 1
ATOM 756 O O . LEU A 1 101 ? 3.551 -8.253 9.358 1.00 95.50 101 LEU A O 1
ATOM 760 N N . ASP A 1 102 ? 4.908 -9.729 8.347 1.00 91.88 102 ASP A N 1
ATOM 761 C CA . ASP A 1 102 ? 5.037 -10.654 9.472 1.00 91.88 102 ASP A CA 1
ATOM 762 C C . ASP A 1 102 ? 6.394 -10.517 10.199 1.00 91.88 102 ASP A C 1
ATOM 764 O O . ASP A 1 102 ? 7.199 -9.615 9.941 1.00 91.88 102 ASP A O 1
ATOM 768 N N . ARG A 1 103 ? 6.635 -11.408 11.170 1.00 84.81 103 ARG A N 1
ATOM 769 C CA . ARG A 1 103 ? 7.884 -11.477 11.957 1.00 84.81 103 ARG A CA 1
ATOM 770 C C . ARG A 1 103 ? 9.059 -12.106 11.203 1.00 84.81 103 ARG A C 1
ATOM 772 O O . ARG A 1 103 ? 10.107 -12.329 11.807 1.00 84.81 103 ARG A O 1
ATOM 779 N N . GLY A 1 104 ? 8.880 -12.461 9.933 1.00 73.56 104 GLY A N 1
ATOM 780 C CA . GLY A 1 104 ? 9.855 -13.181 9.121 1.00 73.56 104 GLY A CA 1
ATOM 781 C C . GLY A 1 104 ? 11.166 -12.426 8.919 1.00 73.56 104 GLY A C 1
ATOM 782 O O . GLY A 1 104 ? 12.197 -13.074 8.747 1.00 73.56 104 GLY A O 1
ATOM 783 N N . SER A 1 105 ? 11.159 -11.091 9.023 1.00 67.94 105 SER A N 1
ATOM 784 C CA . SER A 1 105 ? 12.382 -10.292 8.943 1.00 67.94 105 SER A CA 1
ATOM 785 C C . SER A 1 105 ? 12.420 -9.077 9.876 1.00 67.94 105 SER A C 1
ATOM 787 O O . SER A 1 105 ? 11.423 -8.389 10.124 1.00 67.94 105 SER A O 1
ATOM 789 N N . ASP A 1 106 ? 13.625 -8.803 10.389 1.00 68.50 106 ASP A N 1
ATOM 790 C CA . ASP A 1 106 ? 13.938 -7.605 11.170 1.00 68.50 106 ASP A CA 1
ATOM 791 C C . ASP A 1 106 ? 14.030 -6.391 10.231 1.00 68.50 106 ASP A C 1
ATOM 793 O O . ASP A 1 106 ? 15.088 -6.025 9.707 1.00 68.50 106 ASP A O 1
ATOM 797 N N . ARG A 1 107 ? 12.888 -5.739 10.013 1.00 74.44 107 ARG A N 1
ATOM 798 C CA . ARG A 1 107 ? 12.795 -4.513 9.214 1.00 74.44 107 ARG A CA 1
ATOM 799 C C . ARG A 1 107 ? 13.368 -3.335 9.998 1.00 74.44 107 ARG A C 1
ATOM 801 O O . ARG A 1 107 ? 12.695 -2.725 10.818 1.00 74.44 107 ARG A O 1
ATOM 808 N N . THR A 1 108 ? 14.615 -2.969 9.706 1.00 81.75 108 THR A N 1
ATOM 809 C CA . THR A 1 108 ? 15.266 -1.797 10.331 1.00 81.75 108 THR A CA 1
ATOM 810 C C . THR A 1 108 ? 14.550 -0.481 9.990 1.00 81.75 108 THR A C 1
ATOM 812 O O . THR A 1 108 ? 14.492 0.428 10.818 1.00 81.75 108 THR A O 1
ATOM 815 N N . TYR A 1 109 ? 13.968 -0.382 8.789 1.00 83.88 109 TYR A N 1
ATOM 816 C CA . TYR A 1 109 ? 13.214 0.789 8.329 1.00 83.88 109 TYR A CA 1
ATOM 817 C C . TYR A 1 109 ? 11.791 0.379 7.934 1.00 83.88 109 TYR A C 1
ATOM 819 O O . TYR A 1 109 ? 11.498 0.219 6.748 1.00 83.88 109 TYR A O 1
ATOM 827 N N . PRO A 1 110 ? 10.895 0.168 8.911 1.00 84.81 110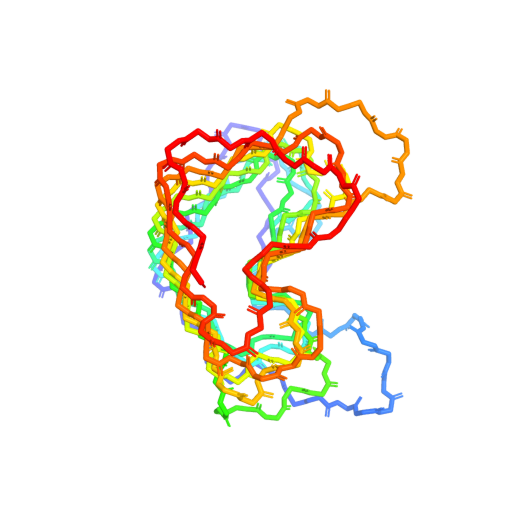 PRO A N 1
ATOM 828 C CA . PRO A 1 110 ? 9.556 -0.303 8.616 1.00 84.81 110 PRO A CA 1
ATOM 829 C C . PRO A 1 110 ? 8.726 0.800 7.962 1.00 84.81 110 PRO A C 1
ATOM 831 O O . PRO A 1 110 ? 8.536 1.894 8.508 1.00 84.81 110 PRO A O 1
ATOM 834 N N . GLY A 1 111 ? 8.206 0.503 6.781 1.00 85.25 111 GLY A N 1
ATOM 835 C CA . GLY A 1 111 ? 7.287 1.344 6.037 1.00 85.25 111 GLY A CA 1
ATOM 836 C C . GLY A 1 111 ? 5.945 0.664 5.818 1.00 85.25 111 GLY A C 1
ATOM 837 O O . GLY A 1 111 ? 5.527 -0.172 6.616 1.00 85.25 111 GLY A O 1
ATOM 838 N N . ALA A 1 112 ? 5.236 1.092 4.777 1.00 94.81 112 ALA A N 1
ATOM 839 C CA . ALA A 1 112 ? 3.854 0.680 4.567 1.00 94.81 112 ALA A CA 1
ATOM 840 C C . ALA A 1 112 ? 3.729 -0.643 3.798 1.00 94.81 112 ALA A C 1
ATOM 842 O O . ALA A 1 112 ? 4.596 -1.007 3.003 1.00 94.81 112 ALA A O 1
ATOM 843 N N . GLY A 1 113 ? 2.612 -1.342 3.989 1.00 97.12 113 GLY A N 1
ATOM 844 C CA . GLY A 1 113 ? 2.218 -2.443 3.115 1.00 97.12 113 GLY A CA 1
ATOM 845 C C . GLY A 1 113 ? 1.841 -1.902 1.739 1.00 97.12 113 GLY A C 1
ATOM 846 O O . GLY A 1 113 ? 2.634 -1.930 0.795 1.00 97.12 113 GLY A O 1
ATOM 847 N N . LEU A 1 114 ? 0.642 -1.334 1.651 1.00 98.50 114 LEU A N 1
ATOM 848 C CA . LEU A 1 114 ? 0.165 -0.623 0.468 1.00 98.50 114 LEU A CA 1
ATOM 849 C C . LEU A 1 114 ? 0.330 0.884 0.668 1.00 98.50 114 LEU A C 1
ATOM 851 O O . LEU A 1 114 ? -0.139 1.444 1.659 1.00 98.50 114 LEU A O 1
ATOM 855 N N . TRP A 1 115 ? 0.965 1.561 -0.286 1.00 97.62 115 TRP A N 1
ATOM 856 C CA . TRP A 1 115 ? 1.196 3.000 -0.214 1.00 97.62 115 TRP A CA 1
ATOM 857 C C . TRP A 1 115 ? 0.725 3.723 -1.474 1.00 97.62 115 TRP A C 1
ATOM 859 O O . TRP A 1 115 ? 1.354 3.642 -2.529 1.00 97.62 115 TRP A O 1
ATOM 869 N N . PHE A 1 116 ? -0.340 4.511 -1.334 1.00 96.62 116 PHE A N 1
ATOM 870 C CA . PHE A 1 116 ? -0.768 5.484 -2.334 1.00 96.62 116 PHE A CA 1
ATOM 871 C C . PHE A 1 116 ? 0.015 6.778 -2.148 1.00 96.62 116 PHE A C 1
ATOM 873 O O . PHE A 1 116 ? -0.130 7.481 -1.140 1.00 96.62 116 PHE A O 1
ATOM 880 N N . ASN A 1 117 ? 0.868 7.089 -3.117 1.00 91.75 117 ASN A N 1
ATOM 881 C CA . ASN A 1 117 ? 1.750 8.242 -3.067 1.00 91.75 117 ASN A CA 1
ATOM 882 C C . ASN A 1 117 ? 1.646 9.111 -4.323 1.00 91.75 117 ASN A C 1
ATOM 884 O O . ASN A 1 117 ? 2.643 9.360 -5.003 1.00 91.75 117 ASN A O 1
ATOM 888 N N . GLY A 1 118 ? 0.429 9.578 -4.581 1.00 88.75 118 GLY A N 1
ATOM 889 C CA . GLY A 1 118 ? 0.124 10.564 -5.606 1.00 88.75 118 GLY A CA 1
ATOM 890 C C . GLY A 1 118 ? -1.022 10.131 -6.512 1.00 88.75 118 GLY A C 1
ATOM 891 O O . GLY A 1 118 ? -1.191 8.944 -6.772 1.00 88.75 118 GLY A O 1
ATOM 892 N N . GLY A 1 119 ? -1.773 11.123 -6.990 1.00 88.62 119 GLY A N 1
ATOM 893 C CA . GLY A 1 119 ? -2.861 11.070 -7.963 1.00 88.62 119 GLY A CA 1
ATOM 894 C C . GLY A 1 119 ? -3.896 9.966 -7.766 1.00 88.62 119 GLY A C 1
ATOM 895 O O . GLY A 1 119 ? -4.276 9.619 -6.653 1.00 88.62 119 GLY A O 1
ATOM 896 N N . LYS A 1 120 ? -4.360 9.427 -8.893 1.00 93.75 120 LYS A N 1
ATOM 897 C CA . LYS A 1 120 ? -5.499 8.515 -9.008 1.00 93.75 120 LYS A CA 1
ATOM 898 C C . LYS A 1 120 ? -5.052 7.055 -8.976 1.00 93.75 120 LYS A C 1
ATOM 900 O O . LYS A 1 120 ? -5.412 6.279 -9.859 1.00 93.75 120 LYS A O 1
ATOM 905 N N . ALA A 1 121 ? -4.224 6.708 -7.993 1.00 95.88 121 ALA A N 1
ATOM 906 C CA . ALA A 1 121 ? -3.781 5.333 -7.791 1.00 95.88 121 ALA A CA 1
ATOM 907 C C . ALA A 1 121 ? -4.987 4.398 -7.588 1.00 95.88 121 ALA A C 1
ATOM 909 O O . ALA A 1 121 ? -5.965 4.769 -6.932 1.00 95.88 121 ALA A O 1
ATOM 910 N N . ILE A 1 122 ? -4.914 3.188 -8.141 1.00 98.06 122 ILE A N 1
ATOM 911 C CA . ILE A 1 122 ? -5.981 2.186 -8.038 1.00 98.06 122 ILE A CA 1
ATOM 912 C C . ILE A 1 122 ? -5.434 0.930 -7.366 1.00 98.06 122 ILE A C 1
ATOM 914 O O . ILE A 1 122 ? -4.399 0.400 -7.763 1.00 98.06 122 ILE A O 1
ATOM 918 N N . ALA A 1 123 ? -6.157 0.415 -6.381 1.00 98.69 123 ALA A N 1
ATOM 919 C CA . ALA A 1 123 ? -5.910 -0.895 -5.804 1.00 98.69 123 ALA A CA 1
ATOM 920 C C . ALA A 1 123 ? -7.204 -1.705 -5.794 1.00 98.69 123 ALA A C 1
ATOM 922 O O . ALA A 1 123 ? -8.222 -1.241 -5.290 1.00 98.69 123 ALA A O 1
ATOM 923 N N . GLU A 1 124 ? -7.175 -2.914 -6.345 1.00 98.88 124 GLU A N 1
ATOM 924 C CA . GLU A 1 124 ? -8.344 -3.790 -6.373 1.00 98.88 124 GLU A CA 1
ATOM 925 C C . GLU A 1 124 ? -8.006 -5.196 -5.880 1.00 98.88 124 GLU A C 1
ATOM 927 O O . GLU A 1 124 ? -7.022 -5.777 -6.331 1.00 98.88 124 GLU A O 1
ATOM 932 N N . ARG A 1 125 ? -8.859 -5.793 -5.041 1.00 98.88 125 ARG A N 1
ATOM 933 C CA . ARG A 1 125 ? -8.708 -7.187 -4.580 1.00 98.88 125 ARG A CA 1
ATOM 934 C C . ARG A 1 125 ? -7.329 -7.406 -3.953 1.00 98.88 125 ARG A C 1
ATOM 936 O O . ARG A 1 125 ? -6.532 -8.203 -4.443 1.00 98.88 125 ARG A O 1
ATOM 943 N N . ILE A 1 126 ? -7.027 -6.620 -2.923 1.00 98.88 126 ILE A N 1
ATOM 944 C CA . ILE A 1 126 ? -5.754 -6.680 -2.202 1.00 98.88 126 ILE A CA 1
ATOM 945 C C . ILE A 1 126 ? -5.970 -7.409 -0.882 1.00 98.88 126 ILE A C 1
ATOM 947 O O . ILE A 1 126 ? -6.826 -7.013 -0.098 1.00 98.88 126 ILE A O 1
ATOM 951 N N . GLU A 1 127 ? -5.157 -8.429 -0.635 1.00 98.88 127 GLU A N 1
ATOM 952 C CA . GLU A 1 127 ? -5.076 -9.125 0.649 1.00 98.88 127 GLU A CA 1
ATOM 953 C C . GLU A 1 127 ? -3.826 -8.641 1.395 1.00 98.88 127 GLU A C 1
ATOM 955 O O 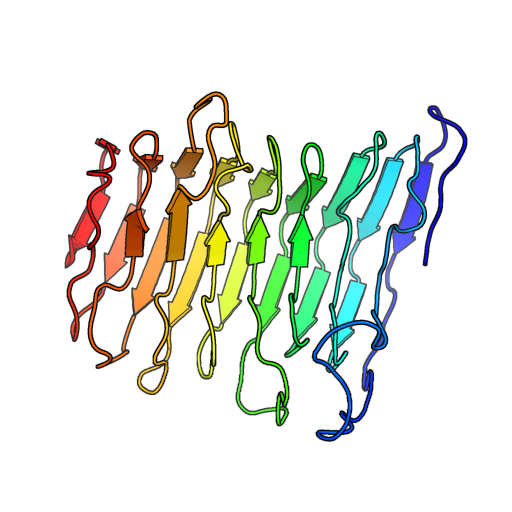. GLU A 1 127 ? -2.724 -8.634 0.831 1.00 98.88 127 GLU A O 1
ATOM 960 N N . ILE A 1 128 ? -3.967 -8.232 2.654 1.00 98.81 128 ILE A N 1
ATOM 961 C CA . ILE A 1 128 ? -2.844 -7.805 3.489 1.00 98.81 128 ILE A CA 1
ATOM 962 C C . ILE A 1 128 ? -2.878 -8.520 4.838 1.00 98.81 128 ILE A C 1
ATOM 964 O O . ILE A 1 128 ? -3.760 -8.285 5.660 1.00 98.81 128 ILE A O 1
ATOM 968 N N . ASP A 1 129 ? -1.846 -9.318 5.102 1.00 98.38 129 ASP A N 1
ATOM 969 C CA . ASP A 1 129 ? -1.541 -9.807 6.445 1.00 98.38 129 ASP A CA 1
ATOM 970 C C . ASP A 1 129 ? -0.583 -8.818 7.116 1.00 98.38 129 ASP A C 1
ATOM 972 O O . ASP A 1 129 ? 0.612 -8.762 6.818 1.00 98.38 129 ASP A O 1
ATOM 976 N N . GLY A 1 130 ? -1.136 -7.997 8.000 1.00 97.25 130 GLY A N 1
ATOM 977 C CA . GLY A 1 130 ? -0.434 -7.019 8.816 1.00 97.25 130 GLY A CA 1
ATOM 978 C C . GLY A 1 130 ? -0.083 -7.519 10.214 1.00 97.25 130 GLY A C 1
ATOM 979 O O . GLY A 1 130 ? -0.007 -6.697 11.125 1.00 97.25 130 GLY A O 1
ATOM 980 N N . SER A 1 131 ? 0.077 -8.827 10.429 1.00 96.00 131 SER A N 1
ATOM 981 C CA . SER A 1 131 ? 0.235 -9.434 11.763 1.00 96.00 131 SER A CA 1
ATOM 982 C C . SER A 1 131 ? 1.366 -8.853 12.620 1.00 96.00 131 SER A C 1
ATOM 984 O O . SER A 1 131 ? 1.238 -8.815 13.845 1.00 96.00 131 SER A O 1
ATOM 986 N N . ASP A 1 132 ? 2.443 -8.365 12.005 1.00 93.94 132 ASP A N 1
ATOM 987 C CA . ASP A 1 132 ? 3.573 -7.711 12.675 1.00 93.94 132 ASP A CA 1
ATOM 988 C C . ASP A 1 132 ? 3.942 -6.391 11.983 1.00 93.94 132 ASP A C 1
ATOM 990 O O . ASP A 1 132 ? 5.108 -6.014 11.863 1.00 93.94 132 ASP A O 1
ATOM 994 N N . ALA A 1 133 ? 2.957 -5.663 11.459 1.00 94.62 133 ALA A N 1
ATOM 995 C CA . ALA A 1 133 ? 3.212 -4.357 10.873 1.00 94.62 133 ALA A CA 1
ATOM 996 C C . ALA A 1 133 ? 3.816 -3.386 11.908 1.00 94.62 133 ALA A C 1
ATOM 998 O O . ALA A 1 133 ? 3.266 -3.136 12.980 1.00 94.62 133 ALA A O 1
ATOM 999 N N . GLN A 1 134 ? 4.959 -2.794 11.561 1.00 91.75 134 GLN A N 1
ATOM 1000 C CA . GLN A 1 134 ? 5.679 -1.836 12.412 1.00 91.75 134 GLN A CA 1
ATOM 1001 C C . GLN A 1 134 ? 5.448 -0.372 11.979 1.00 91.75 134 GLN A C 1
ATOM 1003 O O . GLN A 1 134 ? 6.033 0.557 12.536 1.00 91.75 134 GLN A O 1
ATOM 1008 N N . ASN A 1 135 ? 4.590 -0.158 10.978 1.00 93.38 135 ASN A N 1
ATOM 1009 C CA . ASN A 1 135 ? 4.145 1.142 10.475 1.00 93.38 135 ASN A CA 1
ATOM 1010 C C . ASN A 1 135 ? 2.734 1.006 9.862 1.00 93.38 135 ASN A C 1
ATOM 1012 O O . ASN A 1 135 ? 2.146 -0.071 9.934 1.00 93.38 135 ASN A O 1
ATOM 1016 N N . ASP A 1 136 ? 2.185 2.086 9.293 1.00 95.31 136 ASP A N 1
ATOM 1017 C CA . ASP A 1 136 ? 0.856 2.098 8.656 1.00 95.31 136 ASP A CA 1
ATOM 1018 C C . ASP A 1 136 ? 0.722 0.930 7.652 1.00 95.31 136 ASP A C 1
ATOM 1020 O O . ASP A 1 136 ? 1.532 0.836 6.731 1.00 95.31 136 ASP A O 1
ATOM 1024 N N . ILE A 1 137 ? -0.287 0.061 7.787 1.00 97.88 137 ILE A N 1
ATOM 1025 C CA . ILE A 1 137 ? -0.457 -1.084 6.868 1.00 97.88 137 ILE A CA 1
ATOM 1026 C C . ILE A 1 137 ? -0.863 -0.577 5.477 1.00 97.88 137 ILE A C 1
ATOM 1028 O O . ILE A 1 137 ? -0.198 -0.870 4.480 1.00 97.88 137 ILE A O 1
ATOM 1032 N N . VAL A 1 138 ? -1.903 0.256 5.424 1.00 98.69 138 VAL A N 1
ATOM 1033 C CA . VAL A 1 138 ? -2.301 1.026 4.243 1.00 98.69 138 VAL A CA 1
ATOM 1034 C C . 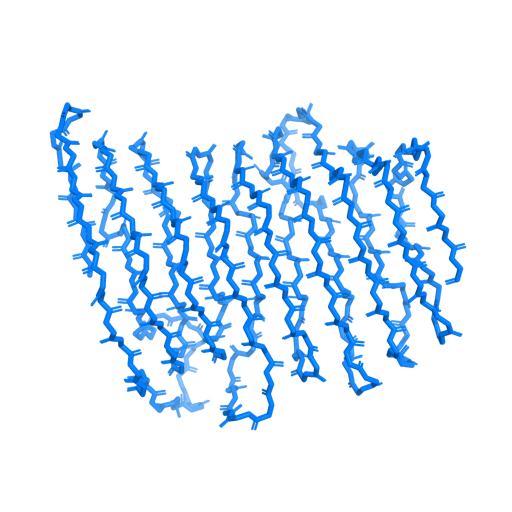VAL A 1 138 ? -2.056 2.506 4.510 1.00 98.69 138 VAL A C 1
ATOM 1036 O O . VAL A 1 138 ? -2.645 3.105 5.414 1.00 98.69 138 VAL A O 1
ATOM 1039 N N . ARG A 1 139 ? -1.199 3.124 3.695 1.00 97.81 139 ARG A N 1
ATOM 1040 C CA . ARG A 1 139 ? -0.878 4.552 3.763 1.00 97.81 139 ARG A CA 1
ATOM 1041 C C . ARG A 1 139 ? -1.377 5.282 2.529 1.00 97.81 139 ARG A C 1
ATOM 1043 O O . ARG A 1 139 ? -0.990 4.961 1.407 1.00 97.81 139 ARG A O 1
ATOM 1050 N N . ILE A 1 140 ? -2.145 6.340 2.753 1.00 96.88 140 ILE A N 1
ATOM 1051 C CA . ILE A 1 140 ? -2.685 7.195 1.701 1.00 96.88 140 ILE A CA 1
ATOM 1052 C C . ILE A 1 140 ? -2.273 8.641 1.984 1.00 96.88 140 ILE A C 1
ATOM 1054 O O . ILE A 1 140 ? -2.662 9.255 2.987 1.00 96.88 140 ILE A O 1
ATOM 1058 N N . ASN A 1 141 ? -1.418 9.170 1.110 1.00 93.31 141 ASN A N 1
ATOM 1059 C CA . ASN A 1 141 ? -0.888 10.524 1.232 1.00 93.31 141 ASN A CA 1
ATOM 1060 C C . ASN A 1 141 ? -1.867 11.577 0.694 1.00 93.31 141 ASN A C 1
ATOM 1062 O O . ASN A 1 141 ? -2.822 11.262 -0.015 1.00 93.31 141 ASN A O 1
ATOM 1066 N N . SER A 1 142 ? -1.610 12.841 1.040 1.00 90.06 142 SER A N 1
ATOM 1067 C CA . SER A 1 142 ? -2.463 13.974 0.654 1.00 90.06 142 SER A CA 1
ATOM 1068 C C . SER A 1 142 ? -2.636 14.111 -0.850 1.00 90.06 142 SER A C 1
ATOM 1070 O O . SER A 1 142 ? -3.743 14.336 -1.319 1.00 90.06 142 SER A O 1
ATOM 1072 N N . ASP A 1 143 ? -1.570 13.857 -1.599 1.00 89.44 143 ASP A N 1
ATOM 1073 C CA . ASP A 1 143 ? -1.540 13.961 -3.049 1.00 89.44 143 ASP A CA 1
ATOM 1074 C C . ASP A 1 143 ? -2.204 12.793 -3.787 1.00 89.44 143 ASP A C 1
ATOM 1076 O O . ASP A 1 143 ? -2.303 12.866 -5.008 1.00 89.44 143 ASP A O 1
ATOM 1080 N N . ALA A 1 144 ? -2.674 11.746 -3.097 1.00 91.69 144 ALA A N 1
ATOM 1081 C CA . ALA A 1 144 ? -3.404 10.610 -3.679 1.00 91.69 144 ALA A CA 1
ATOM 1082 C C . ALA A 1 144 ? -4.879 10.936 -4.013 1.00 91.69 144 ALA A C 1
ATOM 1084 O O . ALA A 1 144 ? -5.797 10.171 -3.714 1.00 91.69 144 ALA A O 1
ATOM 1085 N N . ASP A 1 145 ? -5.101 12.116 -4.592 1.00 90.81 145 ASP A N 1
ATOM 1086 C CA . ASP A 1 145 ? -6.408 12.642 -4.972 1.00 90.81 145 ASP A CA 1
ATOM 1087 C C . ASP A 1 145 ? -7.021 11.885 -6.157 1.00 90.81 145 ASP A C 1
ATOM 1089 O O . ASP A 1 145 ? -6.435 11.783 -7.239 1.00 90.81 145 ASP A O 1
ATOM 1093 N N . GLY A 1 146 ? -8.257 11.423 -5.977 1.00 92.56 146 GLY A N 1
ATOM 1094 C CA . GLY A 1 146 ? -8.980 10.578 -6.925 1.00 92.56 146 GLY A CA 1
ATOM 1095 C C . GLY A 1 146 ? -8.553 9.111 -6.868 1.00 92.56 146 GLY A C 1
ATOM 1096 O O . GLY A 1 146 ? -8.848 8.368 -7.805 1.00 92.56 146 GLY A O 1
ATOM 1097 N N . GLY A 1 147 ? -7.823 8.710 -5.821 1.00 96.06 147 GLY A N 1
ATOM 1098 C CA . GLY A 1 147 ? -7.452 7.323 -5.578 1.00 96.06 147 GLY A CA 1
ATOM 1099 C C . GLY A 1 147 ? -8.660 6.442 -5.257 1.00 96.06 147 GLY A C 1
ATOM 1100 O O . GLY A 1 147 ? -9.677 6.911 -4.736 1.00 96.06 147 GLY A O 1
ATOM 1101 N N . HIS A 1 148 ? -8.537 5.152 -5.559 1.00 98.25 148 HIS A N 1
ATOM 1102 C CA . HIS A 1 148 ? -9.596 4.174 -5.338 1.00 98.25 148 HIS A CA 1
ATOM 1103 C C . HIS A 1 148 ? -9.036 2.848 -4.821 1.00 98.25 148 HIS A C 1
ATOM 1105 O O . HIS A 1 148 ? -8.141 2.266 -5.436 1.00 98.25 148 HIS A O 1
ATOM 1111 N N . ILE A 1 149 ? -9.581 2.363 -3.708 1.00 98.75 149 ILE A N 1
ATOM 1112 C CA . ILE A 1 149 ? -9.362 1.009 -3.200 1.00 98.75 149 ILE A CA 1
ATOM 1113 C C . ILE A 1 149 ? -10.697 0.261 -3.253 1.00 98.75 149 ILE A C 1
ATOM 1115 O O . ILE A 1 149 ? -11.677 0.754 -2.707 1.00 98.75 149 ILE A O 1
ATOM 1119 N N . LYS A 1 150 ? -10.729 -0.915 -3.885 1.00 98.81 150 LYS A N 1
ATOM 1120 C CA . LYS A 1 150 ? -11.917 -1.777 -3.979 1.00 98.81 150 LYS A CA 1
ATOM 1121 C C . LYS A 1 150 ? -11.579 -3.219 -3.625 1.00 98.81 150 LYS A C 1
ATOM 1123 O O . LYS A 1 150 ? -10.705 -3.795 -4.267 1.00 98.81 150 LYS A O 1
ATOM 1128 N N . GLY A 1 151 ? -12.295 -3.866 -2.713 1.00 98.81 151 GLY A N 1
ATOM 1129 C CA . GLY A 1 151 ? -11.992 -5.264 -2.379 1.00 98.81 151 GLY A CA 1
ATOM 1130 C C . GLY A 1 151 ? -10.709 -5.360 -1.558 1.00 98.81 151 GLY A C 1
ATOM 1131 O O . GLY A 1 151 ? -9.725 -5.916 -2.039 1.00 98.81 151 GLY A O 1
ATOM 1132 N N . LEU A 1 152 ? -10.675 -4.750 -0.377 1.00 98.94 152 LEU A N 1
ATOM 1133 C CA . LEU A 1 152 ? -9.531 -4.833 0.539 1.00 98.94 152 LEU A CA 1
ATOM 1134 C C . LEU A 1 152 ? -9.850 -5.822 1.662 1.00 98.94 152 LEU A C 1
ATOM 1136 O O . LEU A 1 152 ? -10.834 -5.625 2.360 1.00 98.94 152 LEU A O 1
ATOM 1140 N N . ASP A 1 153 ? -9.000 -6.825 1.851 1.00 98.88 153 ASP A N 1
ATOM 1141 C CA . ASP A 1 153 ? -9.021 -7.737 3.000 1.00 98.88 153 ASP A CA 1
ATOM 1142 C C . ASP A 1 153 ? -7.750 -7.492 3.824 1.00 98.88 153 ASP A C 1
ATOM 1144 O O . ASP A 1 153 ? -6.634 -7.649 3.313 1.00 98.88 153 ASP A O 1
ATOM 1148 N N . LEU A 1 154 ? -7.898 -6.999 5.054 1.00 98.88 154 LEU A N 1
ATOM 1149 C CA . LEU A 1 154 ? -6.790 -6.530 5.883 1.00 98.88 154 LEU A CA 1
ATOM 1150 C C . LEU A 1 154 ? -6.886 -7.094 7.301 1.00 98.88 154 LEU A C 1
ATOM 1152 O O . LEU A 1 154 ? -7.770 -6.727 8.072 1.00 98.88 154 LEU A O 1
ATOM 1156 N N . PHE A 1 155 ? -5.876 -7.874 7.682 1.00 98.69 155 PHE A N 1
ATOM 1157 C CA . PHE A 1 155 ? -5.657 -8.301 9.061 1.00 98.69 155 PHE A CA 1
ATOM 1158 C C . PHE A 1 155 ? -4.602 -7.430 9.758 1.00 98.69 155 PHE A C 1
ATOM 1160 O O . PHE A 1 155 ? -3.502 -7.230 9.241 1.00 98.69 155 PHE A O 1
ATOM 1167 N N . CYS A 1 156 ? -4.903 -6.918 10.949 1.00 98.44 156 CYS A N 1
ATOM 1168 C CA . CYS A 1 156 ? -4.004 -6.129 11.788 1.00 98.44 156 CYS A CA 1
ATOM 1169 C C . CYS A 1 156 ? -3.773 -6.850 13.124 1.00 98.44 156 CYS A C 1
ATOM 1171 O O . CYS A 1 156 ? -4.690 -7.051 13.923 1.00 98.44 156 CYS A O 1
ATOM 1173 N N . GLY A 1 157 ? -2.521 -7.252 13.361 1.00 97.44 157 GLY A N 1
ATOM 1174 C CA . GLY A 1 157 ? -2.161 -8.092 14.500 1.00 97.44 157 GLY A CA 1
ATOM 1175 C C . GLY A 1 157 ? -2.233 -7.393 15.867 1.00 97.44 157 GLY A C 1
ATOM 1176 O O . GLY A 1 157 ? -2.192 -6.164 15.961 1.00 97.44 157 GLY A O 1
ATOM 1177 N N . PRO A 1 158 ? -2.264 -8.170 16.966 1.00 96.56 158 PRO A N 1
ATOM 1178 C CA . PRO A 1 158 ? -2.487 -7.647 18.317 1.00 96.56 158 PRO A CA 1
ATOM 1179 C C . PRO A 1 158 ? -1.372 -6.729 18.841 1.00 96.56 158 PRO A C 1
ATOM 1181 O O . PRO A 1 158 ? -1.627 -5.845 19.665 1.00 96.56 158 PRO A O 1
ATOM 1184 N N . ASP A 1 159 ? -0.147 -6.925 18.349 1.00 93.75 159 ASP A N 1
ATOM 1185 C CA . ASP A 1 159 ? 1.043 -6.183 18.775 1.00 93.75 159 ASP A CA 1
ATOM 1186 C C . ASP A 1 159 ? 1.332 -4.951 17.886 1.00 93.75 159 ASP A C 1
ATOM 1188 O O . ASP A 1 159 ? 2.222 -4.153 18.200 1.00 93.75 159 ASP A O 1
ATOM 1192 N N . VAL A 1 160 ? 0.570 -4.752 16.801 1.00 95.56 160 VAL A N 1
ATOM 1193 C CA . VAL A 1 160 ? 0.747 -3.643 15.849 1.00 95.56 160 VAL A CA 1
ATOM 1194 C C . VAL A 1 160 ? 0.452 -2.303 16.519 1.00 95.56 160 VAL A C 1
ATOM 1196 O O . VAL A 1 160 ? -0.617 -2.085 17.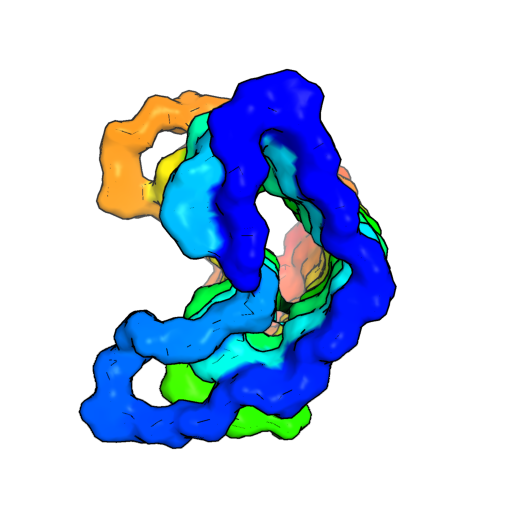076 1.00 95.56 160 VAL A O 1
ATOM 1199 N N . GLN A 1 161 ? 1.396 -1.361 16.440 1.00 95.00 161 GLN A N 1
ATOM 1200 C CA . GLN A 1 161 ? 1.248 -0.032 17.060 1.00 95.00 161 GLN A CA 1
ATOM 1201 C C . GLN A 1 161 ? 0.675 1.036 16.114 1.00 95.00 161 GLN A C 1
ATOM 1203 O O . GLN A 1 161 ? 0.298 2.128 16.545 1.00 95.00 161 GLN A O 1
ATOM 1208 N N . ALA A 1 162 ? 0.628 0.742 14.817 1.00 92.38 162 ALA A N 1
ATOM 1209 C CA . ALA A 1 162 ? 0.181 1.652 13.772 1.00 92.38 162 ALA A CA 1
ATOM 1210 C C . ALA A 1 162 ? -1.322 1.485 13.457 1.00 92.38 162 ALA A C 1
ATOM 1212 O O . ALA A 1 162 ? -1.925 0.469 13.814 1.00 92.38 162 ALA A O 1
ATOM 1213 N N . PRO A 1 163 ? -1.964 2.476 12.811 1.00 96.25 163 PRO A N 1
ATOM 1214 C CA . PRO A 1 163 ? -3.284 2.275 12.217 1.00 96.25 163 PRO A CA 1
ATOM 1215 C C . PRO A 1 163 ? -3.226 1.245 11.077 1.00 96.25 163 PRO A C 1
ATOM 1217 O O . PRO A 1 163 ? -2.230 1.162 10.352 1.00 96.25 163 PRO A O 1
ATOM 1220 N N . ALA A 1 164 ? -4.322 0.512 10.891 1.00 98.25 164 ALA A N 1
ATOM 1221 C CA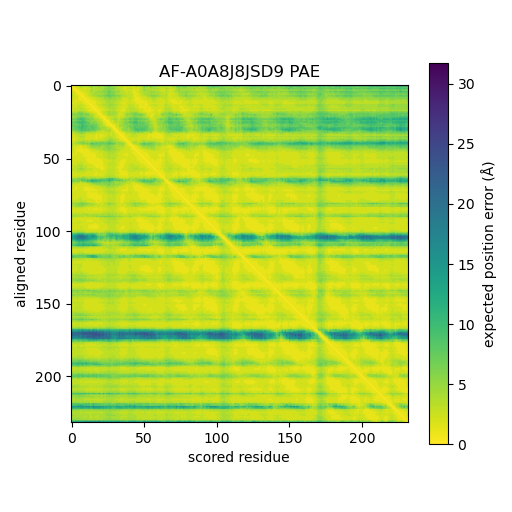 . ALA A 1 164 ? -4.520 -0.357 9.736 1.00 98.25 164 ALA A CA 1
ATOM 1222 C C . ALA A 1 164 ? -4.609 0.471 8.446 1.00 98.25 164 ALA A C 1
ATOM 1224 O O . ALA A 1 164 ? -3.910 0.202 7.473 1.00 98.25 164 ALA A O 1
ATOM 1225 N N . ILE A 1 165 ? -5.399 1.547 8.465 1.00 98.56 165 ILE A N 1
ATOM 1226 C CA . ILE A 1 165 ? -5.533 2.463 7.329 1.00 98.56 165 ILE A CA 1
ATOM 1227 C C . ILE A 1 165 ? -5.289 3.889 7.802 1.00 98.56 165 ILE A C 1
ATOM 1229 O O . ILE A 1 165 ? -5.903 4.361 8.763 1.00 98.56 165 ILE A O 1
ATOM 1233 N N . ARG A 1 166 ? -4.417 4.616 7.102 1.00 97.56 166 ARG A N 1
ATOM 1234 C CA . ARG A 1 166 ? -4.146 6.026 7.376 1.00 97.56 166 ARG A CA 1
ATOM 1235 C C . ARG A 1 166 ? -4.290 6.885 6.129 1.00 97.56 166 ARG A C 1
ATOM 1237 O O . ARG A 1 166 ? -3.499 6.766 5.197 1.00 97.56 166 ARG A O 1
ATOM 1244 N N . CYS A 1 167 ? -5.211 7.842 6.187 1.00 96.19 167 CYS A N 1
ATOM 1245 C CA . CYS A 1 167 ? -5.405 8.873 5.169 1.00 96.19 167 CYS A CA 1
ATOM 1246 C C . CYS A 1 167 ? -4.932 10.220 5.721 1.00 96.19 167 CYS A C 1
ATOM 1248 O O . CYS A 1 167 ? -5.392 10.643 6.783 1.00 96.19 167 CYS A O 1
ATOM 1250 N N . THR A 1 168 ? -4.020 10.905 5.031 1.00 93.12 168 THR A N 1
ATOM 1251 C CA . THR A 1 168 ? -3.409 12.155 5.526 1.00 93.12 168 THR A CA 1
ATOM 1252 C C . THR A 1 168 ? -3.646 13.347 4.606 1.00 93.12 168 THR A C 1
ATOM 1254 O O . THR A 1 168 ? -3.625 13.201 3.392 1.00 93.12 168 THR A O 1
ATOM 1257 N N . GLU A 1 169 ? -3.800 14.536 5.190 1.00 86.94 169 GLU A N 1
ATOM 1258 C CA . GLU A 1 169 ? -3.772 15.841 4.518 1.00 86.94 169 GLU A CA 1
ATOM 1259 C C . GLU A 1 169 ? -2.572 16.633 5.055 1.00 86.94 169 GLU A C 1
ATOM 1261 O O . GLU A 1 169 ? -2.538 17.041 6.214 1.00 86.94 169 GLU A O 1
ATOM 1266 N N . THR A 1 170 ? -1.534 16.800 4.239 1.00 74.25 170 THR A N 1
ATOM 1267 C CA . THR A 1 170 ? -0.276 17.475 4.616 1.00 74.25 170 THR A CA 1
ATOM 1268 C C . THR A 1 170 ? 0.120 18.566 3.630 1.00 74.25 170 THR A C 1
ATOM 1270 O O . THR A 1 170 ? 1.112 19.262 3.844 1.00 74.25 170 THR A O 1
ATOM 1273 N N . SER A 1 171 ? -0.640 18.722 2.548 1.00 68.88 171 SER A N 1
ATOM 1274 C CA . SER A 1 171 ? -0.384 19.691 1.493 1.00 68.88 171 SER A CA 1
ATOM 1275 C C . SER A 1 171 ? -1.698 20.215 0.918 1.00 68.88 171 SER A C 1
ATOM 1277 O O . SER A 1 171 ? -2.757 19.636 1.134 1.00 68.88 171 SER A O 1
ATOM 1279 N N . THR A 1 172 ? -1.626 21.347 0.222 1.00 60.25 172 THR A N 1
ATOM 1280 C CA . THR A 1 172 ? -2.763 21.980 -0.452 1.00 60.25 172 THR A CA 1
ATOM 1281 C C . THR A 1 172 ? -2.922 21.388 -1.854 1.00 60.25 172 THR A C 1
ATOM 1283 O O . THR A 1 172 ? -2.526 22.021 -2.838 1.00 60.25 172 THR A O 1
ATOM 1286 N N . THR A 1 173 ? -3.412 20.159 -1.967 1.00 63.50 173 THR A N 1
ATOM 1287 C CA . THR A 1 173 ? -3.760 19.567 -3.266 1.00 63.50 173 THR A CA 1
ATOM 1288 C C . THR A 1 173 ? -5.235 19.808 -3.591 1.00 63.50 173 THR A C 1
ATOM 1290 O O . THR A 1 173 ? -5.985 20.371 -2.794 1.00 63.50 173 THR A O 1
ATOM 1293 N N . THR A 1 174 ? -5.633 19.539 -4.836 1.00 68.06 174 THR A N 1
ATOM 1294 C CA . THR A 1 174 ? -7.039 19.675 -5.235 1.00 68.06 174 THR A CA 1
ATOM 1295 C C . THR A 1 174 ? -7.753 18.405 -4.810 1.00 68.06 174 THR A C 1
ATOM 1297 O O . THR A 1 174 ? -7.538 17.380 -5.443 1.00 68.06 174 THR A O 1
ATOM 1300 N N . ASN A 1 175 ? -8.603 18.493 -3.788 1.00 74.69 175 ASN A N 1
ATOM 1301 C CA . ASN A 1 175 ? -9.396 17.365 -3.302 1.00 74.69 175 ASN A CA 1
ATOM 1302 C C . ASN A 1 175 ? -10.266 16.811 -4.443 1.00 74.69 175 ASN A C 1
ATOM 1304 O O . ASN A 1 175 ? -11.247 17.441 -4.849 1.00 74.69 175 ASN A O 1
ATOM 1308 N N . LEU A 1 176 ? -9.878 15.656 -4.991 1.00 84.44 176 LEU A N 1
ATOM 1309 C CA . LEU A 1 176 ? -10.657 14.914 -5.995 1.00 84.44 176 LEU A CA 1
ATOM 1310 C C . LEU A 1 176 ? -11.392 13.715 -5.381 1.00 84.44 176 LEU A C 1
ATOM 1312 O O . LEU A 1 176 ? -11.986 12.933 -6.123 1.00 84.44 176 LEU A O 1
ATOM 1316 N N . GLY A 1 177 ? -11.377 13.598 -4.049 1.00 90.38 177 GLY A N 1
ATOM 1317 C CA . GLY A 1 177 ? -11.985 12.497 -3.319 1.00 90.38 177 GLY A CA 1
ATOM 1318 C C . GLY A 1 177 ? -11.097 11.257 -3.288 1.00 90.38 177 GLY A C 1
ATOM 1319 O O . GLY A 1 177 ? -10.315 11.000 -4.198 1.00 90.38 177 GLY A O 1
ATOM 1320 N N . LEU A 1 178 ? -11.234 10.471 -2.233 1.00 95.50 178 LEU A N 1
ATOM 1321 C CA . LEU A 1 178 ? -10.643 9.151 -2.068 1.00 95.50 178 LEU A CA 1
ATOM 1322 C C . LEU A 1 178 ? -11.775 8.181 -1.744 1.00 95.50 178 LEU A C 1
ATOM 1324 O O . LEU A 1 178 ? -12.491 8.397 -0.767 1.00 95.50 178 LEU A O 1
ATOM 1328 N N . LEU A 1 179 ? -11.912 7.112 -2.526 1.00 98.00 179 LEU A N 1
ATOM 1329 C CA . LEU A 1 179 ? -12.904 6.067 -2.276 1.00 98.00 179 LEU A CA 1
ATOM 1330 C C . LEU A 1 179 ? -12.218 4.789 -1.790 1.00 98.00 179 LEU A C 1
ATOM 1332 O O . LEU A 1 179 ? -11.276 4.309 -2.423 1.00 98.00 179 LEU A O 1
ATOM 1336 N N . ILE A 1 180 ? -12.705 4.237 -0.684 1.00 98.69 180 ILE A N 1
ATOM 1337 C CA . ILE A 1 180 ? -12.389 2.882 -0.226 1.00 98.69 180 ILE A CA 1
ATOM 1338 C C . ILE A 1 180 ? -13.721 2.137 -0.148 1.00 98.69 180 ILE A C 1
ATOM 1340 O O . ILE A 1 180 ? -14.563 2.490 0.677 1.00 98.69 180 ILE A O 1
ATOM 1344 N N . GLU A 1 181 ? -13.932 1.158 -1.026 1.00 98.75 181 GLU A N 1
ATOM 1345 C CA . GLU A 1 181 ? -15.174 0.384 -1.104 1.00 98.75 181 GLU A CA 1
ATOM 1346 C C . GLU A 1 181 ? -14.936 -1.130 -1.029 1.00 98.75 181 GLU A C 1
ATOM 1348 O O . GLU A 1 181 ? -13.838 -1.604 -1.337 1.00 98.75 181 GLU A O 1
ATOM 1353 N N . ASP A 1 182 ? -15.966 -1.891 -0.652 1.00 98.81 182 ASP A N 1
ATOM 1354 C CA . ASP A 1 182 ? -15.918 -3.355 -0.561 1.00 98.81 182 ASP A CA 1
ATOM 1355 C C . ASP A 1 182 ? -14.728 -3.821 0.303 1.00 98.81 182 ASP A C 1
ATOM 1357 O O . ASP A 1 182 ? -13.809 -4.469 -0.199 1.00 98.81 182 ASP A O 1
ATOM 1361 N N . PHE A 1 183 ? -14.670 -3.425 1.577 1.00 98.88 183 PHE A N 1
ATOM 1362 C CA . PHE A 1 183 ? -13.495 -3.677 2.425 1.00 98.88 183 PHE A CA 1
ATOM 1363 C C . PHE A 1 183 ? -13.824 -4.379 3.745 1.00 98.88 183 PHE A C 1
ATOM 1365 O O . PHE A 1 183 ? -14.875 -4.161 4.340 1.00 98.88 183 PHE A O 1
ATOM 1372 N N . GLU A 1 184 ? -12.875 -5.170 4.231 1.00 98.88 184 GLU A N 1
ATOM 1373 C CA . GLU A 1 184 ? -12.899 -5.834 5.530 1.00 98.88 184 GLU A CA 1
ATOM 1374 C C . GLU A 1 184 ? -11.579 -5.554 6.258 1.00 98.88 184 GLU A C 1
ATOM 1376 O O . GLU A 1 184 ? -10.488 -5.724 5.709 1.00 98.88 184 GLU A O 1
ATOM 1381 N N . VAL A 1 185 ? -11.686 -5.057 7.489 1.00 98.81 185 VAL A N 1
ATOM 1382 C CA . VAL A 1 185 ? -10.557 -4.809 8.387 1.00 98.81 185 VAL A CA 1
ATOM 1383 C C . VAL A 1 185 ? -10.807 -5.568 9.684 1.00 98.81 185 VAL A C 1
ATOM 1385 O O . VAL A 1 185 ? -11.672 -5.173 10.465 1.00 98.81 185 VAL A O 1
ATOM 1388 N N . GLU A 1 186 ? -10.023 -6.614 9.931 1.00 98.75 186 GLU A N 1
ATOM 1389 C CA . GLU A 1 186 ? -9.935 -7.279 11.233 1.00 98.75 186 GLU A CA 1
ATOM 1390 C C . GLU A 1 186 ? -8.742 -6.700 11.996 1.00 98.75 186 GLU A C 1
ATOM 1392 O O . GLU A 1 186 ? -7.591 -6.821 11.573 1.00 98.75 186 GLU A O 1
ATOM 1397 N N . ASP A 1 187 ? -8.992 -6.058 13.133 1.00 98.69 187 ASP A N 1
ATOM 1398 C CA . ASP A 1 187 ? -7.970 -5.366 13.904 1.00 98.69 187 ASP A CA 1
ATOM 1399 C C . ASP A 1 187 ? -7.971 -5.773 15.372 1.00 98.69 187 ASP A C 1
ATOM 1401 O O . ASP A 1 187 ? -8.758 -5.309 16.202 1.00 98.69 187 ASP A O 1
ATOM 1405 N N . LEU A 1 188 ? -6.997 -6.614 15.705 1.00 98.25 188 LEU A N 1
ATOM 1406 C CA . LEU A 1 188 ? -6.813 -7.127 17.053 1.00 98.25 188 LEU A CA 1
ATOM 1407 C C . LEU A 1 188 ? -5.894 -6.241 17.903 1.00 98.25 188 LEU A C 1
ATOM 1409 O O . LEU A 1 188 ? -5.614 -6.586 19.055 1.00 98.25 188 LEU A O 1
ATOM 1413 N N . SER A 1 189 ? -5.385 -5.125 17.368 1.00 97.50 189 SER A N 1
ATOM 1414 C CA . SER A 1 189 ? -4.383 -4.331 18.072 1.00 97.50 189 SER A CA 1
ATOM 1415 C C . SER A 1 189 ? -4.976 -3.572 19.257 1.00 97.50 189 SER A C 1
ATOM 1417 O O . SER A 1 189 ? -6.052 -2.976 19.197 1.00 97.50 189 SER A O 1
ATOM 1419 N N . THR A 1 190 ? -4.201 -3.520 20.336 1.00 95.69 190 THR A N 1
ATOM 1420 C CA . THR A 1 190 ? -4.540 -2.766 21.556 1.00 95.69 190 THR A CA 1
ATOM 1421 C C . THR A 1 190 ? -3.921 -1.364 21.576 1.00 95.69 190 THR A C 1
ATOM 1423 O O . THR A 1 190 ? -3.935 -0.676 22.601 1.00 95.69 190 THR A O 1
ATOM 1426 N N . ALA A 1 191 ? -3.329 -0.939 20.457 1.00 95.00 191 ALA A N 1
ATOM 1427 C CA . ALA A 1 191 ? -2.595 0.311 20.366 1.00 95.00 191 ALA A CA 1
ATOM 1428 C C . ALA A 1 191 ? -3.499 1.541 20.514 1.00 95.00 191 ALA A C 1
ATOM 1430 O O . ALA A 1 191 ? -4.686 1.534 20.187 1.00 95.00 191 ALA A O 1
ATOM 1431 N N . ALA A 1 192 ? -2.908 2.644 20.975 1.00 91.06 192 ALA A N 1
ATOM 1432 C CA . ALA A 1 192 ? -3.623 3.905 21.110 1.00 91.06 192 ALA A CA 1
ATOM 1433 C C . ALA A 1 192 ? -3.969 4.529 19.741 1.00 91.06 192 ALA A C 1
ATOM 1435 O O . ALA A 1 192 ? -3.148 4.574 18.822 1.00 91.06 192 ALA A O 1
ATOM 1436 N N . GLY A 1 193 ? -5.163 5.119 19.644 1.00 92.38 193 GLY A N 1
ATOM 1437 C CA . GLY A 1 193 ? -5.697 5.695 18.405 1.00 92.38 193 GLY A CA 1
ATOM 1438 C C . GLY A 1 193 ? -6.592 4.711 17.656 1.00 92.38 193 GLY A C 1
ATOM 1439 O O . GLY A 1 193 ? -6.849 3.622 18.153 1.00 92.38 193 GLY A O 1
ATOM 1440 N N . GLY A 1 194 ? -7.119 5.120 16.500 1.00 95.44 194 GLY A N 1
ATOM 1441 C CA . GLY A 1 194 ? -8.054 4.276 15.762 1.00 95.44 194 GLY A CA 1
ATOM 1442 C C . GLY A 1 194 ? -7.412 3.347 14.741 1.00 95.44 194 GLY A C 1
ATOM 1443 O O . GLY A 1 194 ? -6.314 3.644 14.257 1.00 95.44 194 GLY A O 1
ATOM 1444 N N . SER A 1 195 ? -8.143 2.281 14.403 1.00 98.25 195 SER A N 1
ATOM 1445 C CA . SER A 1 195 ? -7.825 1.339 13.323 1.00 98.25 195 SER A CA 1
ATOM 1446 C C . SER A 1 195 ? -7.714 2.053 11.982 1.00 98.25 195 SER A C 1
ATOM 1448 O O . SER A 1 195 ? -6.653 2.071 11.351 1.00 98.25 195 SER A O 1
ATOM 1450 N N . VAL A 1 196 ? -8.782 2.755 11.612 1.00 98.31 196 VAL A N 1
ATOM 1451 C CA . VAL A 1 196 ? -8.823 3.666 10.478 1.00 98.31 196 VAL A CA 1
ATOM 1452 C C . VAL A 1 196 ? -8.629 5.090 10.993 1.00 98.31 196 VAL A C 1
ATOM 1454 O O . VAL A 1 196 ? -9.323 5.568 11.898 1.00 98.31 196 VAL A O 1
ATOM 1457 N N . ARG A 1 197 ? -7.650 5.800 10.433 1.00 97.38 197 ARG A N 1
ATOM 1458 C CA . ARG A 1 197 ? -7.313 7.176 10.809 1.00 97.38 197 ARG A CA 1
ATOM 1459 C C . ARG A 1 197 ? -7.431 8.105 9.610 1.00 97.38 197 ARG A C 1
ATOM 1461 O O . ARG A 1 197 ? -6.556 8.121 8.746 1.00 97.38 197 ARG A O 1
ATOM 1468 N N . VAL A 1 198 ? -8.471 8.936 9.607 1.00 96.38 198 VAL A N 1
ATOM 1469 C CA . VAL A 1 198 ? -8.776 9.867 8.513 1.00 96.38 198 VAL A CA 1
ATOM 1470 C C . VAL A 1 198 ? -8.473 11.308 8.918 1.00 96.38 198 VAL A C 1
ATOM 1472 O O . VAL A 1 198 ? -9.159 11.934 9.729 1.00 96.38 198 VAL A O 1
ATOM 1475 N N . GLN A 1 199 ? -7.419 11.857 8.328 1.00 93.81 199 GLN A N 1
ATOM 1476 C CA . GLN A 1 199 ? -6.946 13.227 8.528 1.00 93.81 199 GLN A CA 1
ATOM 1477 C C . GLN A 1 199 ? -7.032 14.038 7.230 1.00 93.81 199 GLN A C 1
ATOM 1479 O O . GLN A 1 199 ? -6.124 14.806 6.946 1.00 93.81 199 GLN A O 1
ATOM 1484 N N . ARG A 1 200 ? -8.084 13.824 6.433 1.00 90.44 200 ARG A N 1
ATOM 1485 C CA . ARG A 1 200 ? -8.420 14.585 5.220 1.00 90.44 200 ARG A CA 1
ATOM 1486 C C . ARG A 1 200 ? -9.940 14.590 5.032 1.00 90.44 200 ARG A C 1
ATOM 1488 O O . ARG A 1 200 ? -10.589 13.649 5.480 1.00 90.44 200 ARG A O 1
ATOM 1495 N N . SER A 1 201 ? -10.495 15.647 4.448 1.00 88.38 201 SER A N 1
ATOM 1496 C CA . SER A 1 201 ? -11.952 15.900 4.432 1.00 88.38 201 SER A CA 1
ATOM 1497 C C . SER A 1 201 ? -12.731 15.213 3.306 1.00 88.38 201 SER A C 1
ATOM 1499 O O . SER A 1 201 ? -13.953 15.268 3.287 1.00 88.38 201 SER A O 1
ATOM 1501 N N . ASP A 1 202 ? -12.042 14.584 2.363 1.00 91.31 202 ASP A N 1
ATOM 1502 C CA . ASP A 1 202 ? -12.600 14.062 1.118 1.00 91.31 202 ASP A CA 1
ATOM 1503 C C . ASP A 1 202 ? -12.399 12.544 1.002 1.00 91.31 202 ASP A C 1
ATOM 1505 O O . ASP A 1 202 ? -11.921 12.040 -0.010 1.00 91.31 202 ASP A O 1
ATOM 1509 N N . VAL A 1 203 ? -12.727 11.806 2.064 1.00 96.44 203 VAL A N 1
ATOM 1510 C CA . VAL A 1 203 ? -12.697 10.335 2.062 1.00 96.44 203 VAL A CA 1
ATOM 1511 C C . VAL A 1 203 ? -14.112 9.797 2.143 1.00 96.44 203 VAL A C 1
ATOM 1513 O O . VAL A 1 203 ? -14.856 10.178 3.042 1.00 96.44 203 VAL A O 1
ATOM 1516 N N . THR A 1 204 ? -14.433 8.852 1.270 1.00 98.12 204 THR A N 1
ATOM 1517 C CA . THR A 1 204 ? -15.636 8.027 1.355 1.00 98.12 204 THR A CA 1
ATOM 1518 C C . THR A 1 204 ? -15.225 6.594 1.675 1.00 98.12 204 THR A C 1
ATOM 1520 O O . THR A 1 204 ? -14.382 6.014 0.986 1.00 98.12 204 THR A O 1
ATOM 1523 N N . LEU A 1 205 ? -15.812 6.036 2.730 1.00 98.69 205 LEU A N 1
ATOM 1524 C CA . LEU A 1 205 ? -15.764 4.613 3.048 1.00 98.69 205 LEU A CA 1
ATOM 1525 C C . LEU A 1 205 ? -17.122 4.015 2.691 1.00 98.69 205 LEU A C 1
ATOM 1527 O O . LEU A 1 205 ? -18.152 4.560 3.097 1.00 98.69 205 LEU A O 1
ATOM 1531 N N . LYS A 1 206 ? -17.124 2.919 1.938 1.00 98.81 206 LYS A N 1
ATOM 1532 C CA . LYS A 1 206 ? -18.349 2.344 1.391 1.00 98.81 206 LYS A CA 1
ATOM 1533 C C . LYS A 1 206 ? -18.372 0.816 1.449 1.00 98.81 206 LYS A C 1
ATOM 1535 O O . LYS A 1 206 ? -17.336 0.201 1.234 1.00 98.81 206 LYS A O 1
ATOM 1540 N N . ASP A 1 207 ? -19.539 0.222 1.687 1.00 98.75 207 ASP A N 1
ATOM 1541 C CA . ASP A 1 207 ? -19.778 -1.227 1.610 1.00 98.75 207 ASP A CA 1
ATOM 1542 C C . ASP A 1 207 ? -18.690 -2.028 2.365 1.00 98.75 207 ASP A C 1
ATOM 1544 O O . ASP A 1 207 ? -17.982 -2.847 1.779 1.00 98.75 207 ASP A O 1
ATOM 1548 N N . GLY A 1 208 ? -18.467 -1.738 3.653 1.00 98.62 208 GLY A N 1
ATOM 1549 C CA . GLY A 1 208 ? -17.310 -2.293 4.366 1.00 98.62 208 GLY A CA 1
ATOM 1550 C C . GLY A 1 208 ? -17.453 -2.452 5.873 1.00 98.62 208 GLY A C 1
ATOM 1551 O O . GLY A 1 208 ? -18.386 -1.947 6.494 1.00 98.62 208 GLY A O 1
ATOM 1552 N N . VAL A 1 209 ? -16.509 -3.176 6.468 1.00 98.75 209 VAL A N 1
ATOM 1553 C CA . VAL A 1 209 ? -16.502 -3.529 7.892 1.00 98.75 209 VAL A CA 1
ATOM 1554 C C . VAL A 1 209 ? -15.143 -3.207 8.502 1.00 98.75 209 VAL A C 1
ATOM 1556 O O . VAL A 1 209 ? -14.100 -3.534 7.936 1.00 98.75 209 VAL A O 1
ATOM 1559 N N . VAL A 1 210 ? -15.158 -2.583 9.680 1.00 98.75 210 VAL A N 1
ATOM 1560 C CA . VAL A 1 210 ? -13.995 -2.474 10.567 1.00 98.75 210 VAL A CA 1
ATOM 1561 C C . VAL A 1 210 ? -14.346 -3.126 11.900 1.00 98.75 210 VAL A C 1
ATOM 1563 O O . VAL A 1 210 ? -15.061 -2.524 12.703 1.00 98.75 210 VAL A O 1
ATOM 1566 N N . ASP A 1 211 ? -13.820 -4.326 12.141 1.00 98.50 211 ASP A N 1
ATOM 1567 C CA . ASP A 1 211 ? -13.838 -4.972 13.455 1.00 98.50 211 ASP A CA 1
ATOM 1568 C C . ASP A 1 211 ? -12.569 -4.587 14.213 1.00 98.50 211 ASP A C 1
ATOM 1570 O O . ASP A 1 211 ? -11.498 -5.159 14.011 1.00 98.50 211 ASP A O 1
ATOM 1574 N N . ALA A 1 212 ? -12.680 -3.575 15.074 1.00 97.81 212 ALA A N 1
ATOM 1575 C CA . ALA A 1 212 ? -11.600 -3.093 15.920 1.00 97.81 212 ALA A CA 1
ATOM 1576 C C . ALA A 1 212 ? -11.950 -3.297 17.397 1.00 97.81 212 ALA A C 1
ATOM 1578 O O . ALA A 1 212 ? -11.948 -2.368 18.202 1.00 97.81 212 ALA A O 1
ATOM 1579 N N . SER A 1 213 ? -12.183 -4.547 17.788 1.00 93.38 213 SER A N 1
ATOM 1580 C CA . SER A 1 213 ? -12.624 -4.945 19.133 1.00 93.38 213 SER A CA 1
ATOM 1581 C C . SER A 1 213 ? -11.846 -4.344 20.328 1.00 93.38 213 SER A C 1
ATOM 1583 O O . SER A 1 213 ? -12.366 -4.303 21.449 1.00 93.38 213 SER A O 1
ATOM 1585 N N . TYR A 1 214 ? -10.603 -3.882 20.138 1.00 96.75 214 TYR A N 1
ATOM 1586 C CA . TYR A 1 214 ? -9.731 -3.389 21.216 1.00 96.75 214 TYR A CA 1
ATOM 1587 C C . TYR A 1 214 ? -9.270 -1.931 21.082 1.00 96.75 214 TYR A C 1
ATOM 1589 O O . TYR A 1 214 ? -8.544 -1.442 21.955 1.00 96.75 214 TYR A O 1
ATOM 1597 N N . ARG A 1 215 ? -9.700 -1.207 20.041 1.00 97.12 215 ARG A N 1
ATOM 1598 C CA . ARG A 1 215 ? -9.401 0.222 19.849 1.00 97.12 215 ARG A CA 1
ATOM 1599 C C . ARG A 1 215 ? -10.502 0.902 19.033 1.00 97.12 215 ARG A C 1
ATOM 1601 O O . ARG A 1 215 ? -11.261 0.226 18.367 1.00 97.12 215 ARG A O 1
ATOM 1608 N N . PRO A 1 216 ? -10.633 2.237 19.032 1.00 97.62 216 PRO A N 1
ATOM 1609 C CA . PRO A 1 216 ? -11.645 2.879 18.194 1.00 97.62 216 PRO A CA 1
ATOM 1610 C C . PRO A 1 216 ? -11.534 2.454 16.716 1.00 97.62 216 PRO A C 1
ATOM 1612 O O . PRO A 1 216 ? -10.468 2.588 16.121 1.00 97.62 216 PRO A O 1
ATOM 1615 N N . ALA A 1 217 ? -12.623 2.000 16.094 1.00 97.94 217 ALA A N 1
ATOM 1616 C CA . ALA A 1 217 ? -12.611 1.626 14.676 1.00 97.94 217 ALA A CA 1
ATOM 1617 C C . ALA A 1 217 ? -12.201 2.799 13.765 1.00 97.94 217 ALA A C 1
ATOM 1619 O O . ALA A 1 217 ? -11.383 2.647 12.860 1.00 97.94 217 ALA A O 1
ATOM 1620 N N . LEU A 1 218 ? -12.689 4.008 14.062 1.00 97.50 218 LEU A N 1
ATOM 1621 C CA . LEU A 1 218 ? -12.436 5.208 13.266 1.00 97.50 218 LEU A CA 1
ATOM 1622 C C . LEU A 1 218 ? -12.010 6.396 14.138 1.00 97.50 218 LEU A C 1
ATOM 1624 O O . LEU A 1 218 ? -12.636 6.715 15.148 1.00 97.50 218 LEU A O 1
ATOM 1628 N N . THR A 1 219 ? -10.944 7.089 13.729 1.00 96.50 219 THR A N 1
ATOM 1629 C CA . THR A 1 219 ? -10.458 8.329 14.362 1.00 96.50 219 THR A CA 1
ATOM 1630 C C . THR A 1 219 ? -9.972 9.352 13.336 1.00 96.50 219 THR A C 1
ATOM 1632 O O . THR A 1 219 ? -9.810 9.052 12.155 1.00 96.50 219 THR A O 1
ATOM 1635 N N . GLY A 1 220 ? -9.674 10.565 13.805 1.00 92.12 220 GLY A N 1
ATOM 1636 C CA . GLY A 1 220 ? -9.124 11.656 13.005 1.00 92.12 220 GLY A CA 1
ATOM 1637 C C . GLY A 1 220 ? -9.998 12.907 13.072 1.00 92.12 220 GLY A C 1
ATOM 1638 O O . GLY A 1 220 ? -10.842 13.021 13.955 1.00 92.12 220 GLY A O 1
ATOM 1639 N N . TYR A 1 221 ? -9.757 13.863 12.175 1.00 87.69 221 TYR A N 1
ATOM 1640 C CA . TYR A 1 221 ? -10.531 15.113 12.081 1.00 87.69 221 TYR A CA 1
ATOM 1641 C C . TYR A 1 221 ? -11.242 15.278 10.734 1.00 87.69 221 TYR A C 1
ATOM 1643 O O . TYR A 1 221 ? -11.961 16.255 10.548 1.00 87.69 221 TYR A O 1
ATOM 1651 N N . GLY A 1 222 ? -11.011 14.362 9.789 1.00 80.88 222 GLY A N 1
ATOM 1652 C CA . GLY A 1 222 ? -11.527 14.469 8.428 1.00 80.88 222 GLY A CA 1
ATOM 1653 C C . GLY A 1 222 ? -13.023 14.196 8.299 1.00 80.88 222 GLY A C 1
ATOM 1654 O O . GLY A 1 222 ? -13.631 14.745 7.395 1.00 80.88 222 GLY A O 1
ATOM 1655 N N . ASN A 1 223 ? -13.602 13.419 9.227 1.00 87.25 223 ASN A N 1
ATOM 1656 C CA . ASN A 1 223 ? -14.990 12.939 9.187 1.00 87.25 223 ASN A CA 1
ATOM 1657 C C . ASN A 1 223 ? -15.349 12.349 7.808 1.00 87.25 223 ASN A C 1
ATOM 1659 O O . ASN A 1 223 ? -16.018 13.029 7.035 1.00 87.25 223 ASN A O 1
ATOM 1663 N N . PRO A 1 224 ? -14.881 11.127 7.481 1.00 94.44 224 PRO A N 1
ATOM 1664 C CA . PRO A 1 224 ? -15.192 10.519 6.191 1.00 94.44 224 PRO A CA 1
ATOM 1665 C C . PRO A 1 224 ? -16.704 10.353 6.003 1.00 94.44 224 PRO A C 1
ATOM 1667 O O . PRO A 1 224 ? -17.433 10.126 6.974 1.00 94.44 224 PRO A O 1
ATOM 1670 N N . ASP A 1 225 ? -17.147 10.399 4.752 1.00 97.12 225 ASP A N 1
ATOM 1671 C CA . ASP A 1 225 ? -18.489 9.968 4.376 1.00 97.12 225 ASP A CA 1
ATOM 1672 C C . ASP A 1 225 ? -18.572 8.443 4.523 1.00 97.12 225 ASP A C 1
ATOM 1674 O O . ASP A 1 225 ? -17.700 7.719 4.040 1.00 97.12 225 ASP A O 1
ATOM 1678 N N . LEU A 1 226 ? -19.598 7.960 5.225 1.00 98.06 226 LEU A N 1
ATOM 1679 C CA . LEU A 1 226 ? -19.820 6.535 5.477 1.00 98.06 226 LEU A CA 1
ATOM 1680 C C . LEU A 1 226 ? -21.080 6.076 4.740 1.00 98.06 226 LEU A C 1
ATOM 1682 O O . LEU A 1 226 ? -22.173 6.584 5.004 1.00 98.06 226 LEU A O 1
ATOM 1686 N N . GLU A 1 227 ? -20.933 5.098 3.853 1.00 98.38 227 GLU A N 1
ATOM 1687 C CA . GLU A 1 227 ? -22.017 4.527 3.050 1.00 98.38 227 GLU A CA 1
ATOM 1688 C C . GLU A 1 227 ? -22.071 3.008 3.252 1.00 98.38 227 GLU A C 1
ATOM 1690 O O . GLU A 1 227 ? -21.258 2.289 2.695 1.00 98.38 227 GLU A O 1
ATOM 1695 N N . ASP A 1 228 ? -23.018 2.509 4.050 1.00 98.31 228 ASP A N 1
ATOM 1696 C CA . ASP A 1 228 ? -23.108 1.069 4.375 1.00 98.31 228 ASP A CA 1
ATOM 1697 C C . ASP A 1 228 ? -21.808 0.507 4.992 1.00 98.31 228 ASP A C 1
ATOM 1699 O O . ASP A 1 228 ? -21.235 -0.481 4.537 1.00 98.31 228 ASP A O 1
ATOM 1703 N N . VAL A 1 229 ? -21.309 1.198 6.026 1.00 98.50 229 VAL A N 1
ATOM 1704 C CA . VAL A 1 229 ? -20.099 0.806 6.762 1.00 98.50 229 VAL A CA 1
ATOM 1705 C C . VAL A 1 229 ? -20.448 0.416 8.192 1.00 98.50 229 VAL A C 1
ATOM 1707 O O . VAL A 1 229 ? -21.057 1.211 8.915 1.00 98.50 229 VAL A O 1
ATOM 1710 N N . ASP A 1 230 ? -20.013 -0.772 8.608 1.00 98.25 230 ASP A N 1
ATOM 1711 C CA . ASP A 1 230 ? -20.070 -1.218 10.001 1.00 98.25 230 ASP A CA 1
ATOM 1712 C C . ASP A 1 230 ? -18.745 -0.926 10.718 1.00 98.25 230 ASP A C 1
ATOM 1714 O O . ASP A 1 230 ? -17.658 -1.179 10.195 1.00 98.25 230 ASP A O 1
ATOM 1718 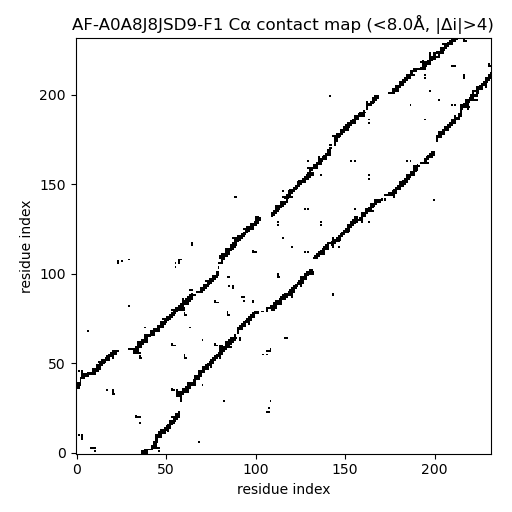N N . LEU A 1 231 ? -18.844 -0.360 11.918 1.00 97.56 231 LEU A N 1
ATOM 1719 C CA . LEU A 1 231 ? -17.716 0.031 12.759 1.00 97.56 231 LEU A CA 1
ATOM 1720 C C . LEU A 1 231 ? -17.968 -0.529 14.162 1.00 97.56 231 LEU A C 1
ATOM 1722 O O . LEU A 1 231 ? -18.798 0.023 14.896 1.00 97.56 231 LEU A O 1
ATOM 1726 N N . SER A 1 232 ? -17.250 -1.587 14.539 1.00 92.31 232 SER A N 1
ATOM 1727 C CA . SER A 1 232 ? -17.395 -2.261 15.839 1.00 92.31 232 SER A CA 1
ATOM 1728 C C . SER A 1 232 ? -16.134 -2.208 16.685 1.00 92.31 232 SER A C 1
ATOM 1730 O O . SER A 1 232 ? -15.036 -2.378 16.110 1.00 92.31 232 SER A O 1
#

Nearest PDB structures (foldseek):
  2pyg-assembly1_A  TM=4.031E-01  e=1.364E-02  unclassified
  4c2l-assembly1_A  TM=3.767E-01  e=4.037E-02  Aspergillus tubingensis
  4xnf-assembly1_A  TM=5.023E-01  e=1.606E-01  Enterobacteria phage HK620
  5zky-assembly1_A  TM=4.388E-01  e=2.504E-01  Pseudarthrobacter chlorophenolicus A6
  4xqf-assembly1_A  TM=4.303E-01  e=3.204E-01  Enterobacteria phage HK620

Sequence (232 aa):
MINTRDPSALSLIRNLGLPDGEVADSSQPSVGHSIGCSADPPHQGINIWDRCYVEDYVDNGIYVRNSDGENVVEHSITVNCGNGNIRLGAADQARDCKILLDRGSDRTYPGAGLWFNGGKAIAERIEIDGSDAQNDIVRINSDADGGHIKGLDLFCGPDVQAPAIRCTETSTTTNLGLLIEDFEVEDLSTAAGGSVRVQRSDVTLKDGVVDASYRPALTGYGNPDLEDVDLS

Foldseek 3Di:
DDAAADLADEAEAEQAEAEPADDDDLVDDQDPFDEQAEHPPAHRHEYEAEAYEAEDTLHEHHYYEDYNYEYEYYCYEFEQYAAEDHEDEARYEYENYEYENDPPDDRSHHHEHAHYDAHAYEYEQYEYEQQPRAEAPYYAEQRHANYEYYNYEEEHHQDHQYAPAEHARDDPDDHNAYEYEHYEYHHNYLHADENHEHAAQRYEYEHYEQDHVRYFPYYYDNPHHYYNYYTD

Solvent-accessible surface area (backbone atoms only — not comparable to full-atom values): 10581 Å² total; per-residue (Å²): 101,51,64,43,70,48,66,88,41,75,45,82,46,63,66,46,74,42,71,81,52,50,84,76,59,90,89,56,72,85,62,93,56,58,55,60,38,33,28,60,64,61,24,39,9,35,39,37,39,35,44,29,38,25,24,36,10,44,18,22,14,37,36,50,36,67,46,88,22,36,35,39,38,29,54,24,39,26,31,48,17,6,54,16,18,39,29,30,8,44,63,18,36,39,31,55,27,39,36,41,24,49,84,90,58,91,56,88,42,56,28,19,39,43,27,38,59,20,27,39,17,37,37,34,43,34,41,34,45,24,52,45,24,76,23,36,34,32,31,35,41,42,52,22,31,43,18,38,38,37,36,38,43,36,38,31,19,53,80,17,65,43,30,48,33,37,38,40,56,85,63,94,61,76,87,58,35,30,42,40,30,46,31,42,34,47,30,56,21,63,33,82,62,24,37,32,30,34,42,35,70,50,33,38,42,27,52,26,40,31,44,15,86,54,29,48,31,69,37,71,79,19,71,56,48,74,44,72,56,50,74,69